Protein AF-0000000082443562 (afdb_homodimer)

pLDDT: mean 85.23, std 17.75, range [32.75, 98.5]

Organism: Cannabis sativa (NCBI:txid3483)

Solvent-accessible surface area (backbone atoms only — not comparable to full-atom values): 11034 Å² total; per-residue (Å²): 138,83,80,80,70,82,82,75,66,72,67,65,56,53,58,55,50,51,50,47,50,50,51,50,51,50,52,50,51,50,52,50,52,52,49,52,53,50,52,52,50,51,52,51,49,54,38,51,51,33,49,50,56,37,22,70,68,38,89,85,27,68,90,54,49,72,53,59,41,35,51,51,50,47,50,51,52,52,50,53,50,50,50,44,50,52,52,53,51,52,51,53,55,52,52,70,72,98,137,82,81,76,71,80,79,83,70,71,71,68,57,54,57,56,49,51,51,47,50,50,50,49,49,53,51,50,51,51,51,52,52,51,50,52,51,51,53,54,50,50,51,50,51,54,38,49,51,35,50,49,56,39,22,72,67,38,87,86,26,68,90,54,50,71,54,57,41,35,52,51,50,46,50,52,50,51,51,52,51,50,51,44,52,53,53,53,53,54,50,53,55,52,53,70,73,98

Secondary structure (DSSP, 8-state):
--------TTHHHHHHHHHHHHHHHHHHHHHHHHHHHHHHHHHHHHHHHHHHHHHHHSTT-TT--HHHHHHHHHHHHHHHHHHHHHHHHHHHHHHHH-/---------SHHHHHHHHHHHHHHHHHHHHHHHHHHHHHHHHHHHHHHHHHHHHHHHSTT-TT--HHHHHHHHHHHHHHHHHHHHHHHHHHHHHHHH-

Sequence (196 aa):
MGFFGPFINVTYCSKNDEISKNCGLITLKRSERKRIKRRRRRRRMRLSEKFDRLQKLIPGGQGLESDQLMIQTTHYIMQLRSQLCVLESLLKLHDDTQMGFFGPFINVTYCSKNDEISKNCGLITLKRSERKRIKRRRRRRRMRLSEKFDRLQKLIPGGQGLESDQLMIQTTHYIMQLRSQLCVLESLLKLHDDTQ

Radius of gyration: 36.09 Å; Cα contacts (8 Å, |Δi|>4): 80; chains: 2; bounding box: 44×128×95 Å

InterPro domains:
  IPR011598 Myc-type, basic helix-loop-helix (bHLH) domain [PS50888] (31-80)
  IPR036638 Helix-loop-helix DNA-binding domain superfamily [G3DSA:4.10.280.10] (27-97)
  IPR036638 Helix-loop-helix DNA-binding domain superfamily [SSF47459] (30-91)
  IPR044660 Transcription factor IBH1-like [PTHR33124] (30-92)

Structure (mmCIF, N/CA/C/O backbone):
data_AF-0000000082443562-model_v1
#
loop_
_entity.id
_entity.type
_entity.pdbx_description
1 polymer 'BHLH domain-containing protein'
#
loop_
_atom_site.group_PDB
_atom_site.id
_atom_site.type_symbol
_atom_site.label_atom_id
_atom_site.label_alt_id
_atom_site.label_comp_id
_atom_site.label_asym_id
_atom_site.label_entity_id
_atom_site.label_seq_id
_atom_site.pdbx_PDB_ins_code
_atom_site.Cartn_x
_atom_site.Cartn_y
_atom_site.Cartn_z
_atom_site.occupancy
_atom_site.B_iso_or_equiv
_atom_site.auth_seq_id
_atom_site.auth_comp_id
_atom_site.auth_asym_id
_atom_site.auth_atom_id
_atom_site.pdbx_PDB_model_num
ATOM 1 N N . MET A 1 1 ? -24.062 47.188 71.438 1 32.75 1 MET A N 1
ATOM 2 C CA . MET A 1 1 ? -23.25 47.688 70.312 1 32.75 1 MET A CA 1
ATOM 3 C C . MET A 1 1 ? -22.656 46.5 69.562 1 32.75 1 MET A C 1
ATOM 5 O O . MET A 1 1 ? -21.844 45.75 70.062 1 32.75 1 MET A O 1
ATOM 9 N N . GLY A 1 2 ? -23.547 45.812 68.75 1 39.41 2 GLY A N 1
ATOM 10 C CA . GLY A 1 2 ? -23.391 44.625 67.938 1 39.41 2 GLY A CA 1
ATOM 11 C C . GLY A 1 2 ? -22.438 44.781 66.75 1 39.41 2 GLY A C 1
ATOM 12 O O . GLY A 1 2 ? -22.547 45.75 66 1 39.41 2 GLY A O 1
ATOM 13 N N . PHE A 1 3 ? -21.109 44.438 66.938 1 45.12 3 PHE A N 1
ATOM 14 C CA . PHE A 1 3 ? -20 44.469 66 1 45.12 3 PHE A CA 1
ATOM 15 C C . PHE A 1 3 ? -20.312 43.656 64.75 1 45.12 3 PHE A C 1
ATOM 17 O O . PHE A 1 3 ? -20.406 42.438 64.812 1 45.12 3 PHE A O 1
ATOM 24 N N . PHE A 1 4 ? -21.188 44.188 63.812 1 49.09 4 PHE A N 1
ATOM 25 C CA . PHE A 1 4 ? -21.359 43.656 62.469 1 49.09 4 PHE A CA 1
ATOM 26 C C . PHE A 1 4 ? -20.047 43.688 61.688 1 49.09 4 PHE A C 1
ATOM 28 O O . PHE A 1 4 ? -19.547 44.75 61.375 1 49.09 4 PHE A O 1
ATOM 35 N N . GLY A 1 5 ? -19.094 42.781 62.031 1 43.94 5 GLY A N 1
ATOM 36 C CA . GLY A 1 5 ? -17.906 42.594 61.219 1 43.94 5 GLY A CA 1
ATOM 37 C C . GLY A 1 5 ? -18.234 42.312 59.75 1 43.94 5 GLY A C 1
ATOM 38 O O . GLY A 1 5 ? -19.281 41.781 59.438 1 43.94 5 GLY A O 1
ATOM 39 N N . PRO A 1 6 ? -17.75 43.219 58.781 1 48.5 6 PRO A N 1
ATOM 40 C CA . PRO A 1 6 ? -17.953 43.125 57.344 1 48.5 6 PRO A CA 1
ATOM 41 C C . PRO A 1 6 ? -17.484 41.812 56.75 1 48.5 6 PRO A C 1
ATOM 43 O O . PRO A 1 6 ? -16.453 41.281 57.188 1 48.5 6 PRO A O 1
ATOM 46 N N . PHE A 1 7 ? -18.406 40.906 56.375 1 46.34 7 PHE A N 1
ATOM 47 C CA . PHE A 1 7 ? -18.203 39.688 55.594 1 46.34 7 PHE A CA 1
ATOM 48 C C . PHE A 1 7 ? -17.484 39.969 54.281 1 46.34 7 PHE A C 1
ATOM 50 O O . PHE A 1 7 ? -18.094 40.438 53.344 1 46.34 7 PHE A O 1
ATOM 57 N N . ILE A 1 8 ? -16.234 40.469 54.281 1 49.66 8 ILE A N 1
ATOM 58 C CA . ILE A 1 8 ? -15.5 40.688 53.031 1 49.66 8 ILE A CA 1
ATOM 59 C C . ILE A 1 8 ? -15.227 39.312 52.375 1 49.66 8 ILE A C 1
ATOM 61 O O . ILE A 1 8 ? -14.438 39.25 51.438 1 49.66 8 ILE A O 1
ATOM 65 N N . ASN A 1 9 ? -15.75 38.219 52.812 1 41.41 9 ASN A N 1
ATOM 66 C CA . ASN A 1 9 ? -15.109 36.938 52.438 1 41.41 9 ASN A CA 1
ATOM 67 C C . ASN A 1 9 ? -15.164 36.719 50.938 1 41.41 9 ASN A C 1
ATOM 69 O O . ASN A 1 9 ? -14.367 35.938 50.375 1 41.41 9 ASN A O 1
ATOM 73 N N . VAL A 1 10 ? -16.281 36.812 50.281 1 51.5 10 VAL A N 1
ATOM 74 C CA . VAL A 1 10 ? -16.688 35.75 49.375 1 51.5 10 VAL A CA 1
ATOM 75 C C . VAL A 1 10 ? -16.016 35.938 48 1 51.5 10 VAL A C 1
ATOM 77 O O . VAL A 1 10 ? -16.156 35.094 47.125 1 51.5 10 VAL A O 1
ATOM 80 N N . THR A 1 11 ? -15.43 37.094 47.719 1 52.84 11 THR A N 1
ATOM 81 C CA . THR A 1 11 ? -15.18 37.281 46.312 1 52.84 11 THR A CA 1
ATOM 82 C C . THR A 1 11 ? -13.891 36.594 45.875 1 52.84 11 THR A C 1
ATOM 84 O O . THR A 1 11 ? -13.609 36.469 44.688 1 52.84 11 THR A O 1
ATOM 87 N N . TYR A 1 12 ? -13.023 36.312 46.812 1 51.97 12 TYR A N 1
ATOM 88 C CA . TYR A 1 12 ? -11.734 35.75 46.406 1 51.97 12 TYR A CA 1
ATOM 89 C C . TYR A 1 12 ? -11.883 34.344 45.906 1 51.97 12 TYR A C 1
ATOM 91 O O . TYR A 1 12 ? -11.023 33.812 45.188 1 51.97 12 TYR A O 1
ATOM 99 N N . CYS A 1 13 ? -12.852 33.75 46.406 1 53.94 13 CYS A N 1
ATOM 100 C CA . CYS A 1 13 ? -12.945 32.312 46.156 1 53.94 13 CYS A CA 1
ATOM 101 C C . CYS A 1 13 ? -13.414 32.062 44.719 1 53.94 13 CYS A C 1
ATOM 103 O O . CYS A 1 13 ? -13.055 31.047 44.125 1 53.94 13 CYS A O 1
ATOM 105 N N . SER A 1 14 ? -14.039 33.094 44.156 1 60.28 14 SER A N 1
ATOM 106 C CA . SER A 1 14 ? -14.648 32.812 42.844 1 60.28 14 SER A CA 1
ATOM 107 C C . SER A 1 14 ? -13.602 32.812 41.75 1 60.28 14 SER A C 1
ATOM 109 O O . SER A 1 14 ? -13.633 31.969 40.844 1 60.28 14 SER A O 1
ATOM 111 N N . LYS A 1 15 ? -12.625 33.656 41.906 1 64.12 15 LYS A N 1
ATOM 112 C CA . LYS A 1 15 ? -11.617 33.781 40.844 1 64.12 15 LYS A CA 1
ATOM 113 C C . LYS A 1 15 ? -10.695 32.562 40.844 1 64.12 15 LYS A C 1
ATOM 115 O O . LYS A 1 15 ? -10.312 32.062 39.781 1 64.12 15 LYS A O 1
ATOM 120 N N . ASN A 1 16 ? -10.367 32 42.094 1 68.81 16 ASN A N 1
ATOM 121 C CA . ASN A 1 16 ? -9.508 30.828 42.188 1 68.81 16 ASN A CA 1
ATOM 122 C C . ASN A 1 16 ? -10.18 29.578 41.625 1 68.81 16 ASN A C 1
ATOM 124 O O . ASN A 1 16 ? -9.523 28.734 41 1 68.81 16 ASN A O 1
ATOM 128 N N . ASP A 1 17 ? -11.547 29.609 41.75 1 71.44 17 ASP A N 1
ATOM 129 C CA . ASP A 1 17 ? -12.305 28.469 41.25 1 71.44 17 ASP A CA 1
ATOM 130 C C . ASP A 1 17 ? -12.352 28.484 39.719 1 71.44 17 ASP A C 1
ATOM 132 O O . ASP A 1 17 ? -12.266 27.438 39.062 1 71.44 17 ASP A O 1
ATOM 136 N N . GLU A 1 18 ? -12.469 29.781 39.188 1 76.38 18 GLU A N 1
ATOM 137 C CA . GLU A 1 18 ? -12.484 29.906 37.719 1 76.38 18 GLU A CA 1
ATOM 138 C C . GLU A 1 18 ? -11.133 29.547 37.125 1 76.38 18 GLU A C 1
ATOM 140 O O . GLU A 1 18 ? -11.062 28.891 36.062 1 76.38 18 GLU A O 1
ATOM 145 N N . ILE A 1 19 ? -10.109 29.984 37.812 1 75.31 19 ILE A N 1
ATOM 146 C CA . ILE A 1 19 ? -8.758 29.672 37.375 1 75.31 19 ILE A CA 1
ATOM 147 C C . ILE A 1 19 ? -8.531 28.156 37.438 1 75.31 19 ILE A C 1
ATOM 149 O O . ILE A 1 19 ? -7.93 27.562 36.562 1 75.31 19 ILE A O 1
ATOM 153 N N . SER A 1 20 ? -9.055 27.656 38.562 1 75.25 20 SER A N 1
ATOM 154 C CA . SER A 1 20 ? -8.914 26.203 38.75 1 75.25 20 SER A CA 1
ATOM 155 C C . SER A 1 20 ? -9.688 25.438 37.688 1 75.25 20 SER A C 1
ATOM 157 O O . SER A 1 20 ? -9.188 24.438 37.156 1 75.25 20 SER A O 1
ATOM 159 N N . LYS A 1 21 ? -10.906 25.891 37.344 1 77.62 21 LYS A N 1
ATOM 160 C CA . LYS A 1 21 ? -11.719 25.25 36.312 1 77.62 21 LYS A CA 1
ATOM 161 C C 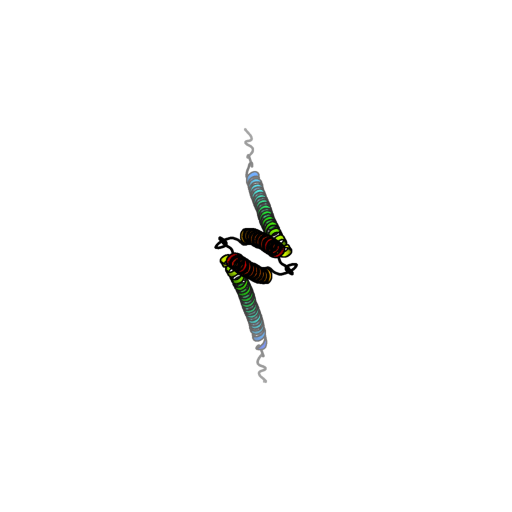. LYS A 1 21 ? -11.047 25.359 34.938 1 77.62 21 LYS A C 1
ATOM 163 O O . LYS A 1 21 ? -11.039 24.391 34.188 1 77.62 21 LYS A O 1
ATOM 168 N N . ASN A 1 22 ? -10.445 26.469 34.625 1 81.44 22 ASN A N 1
ATOM 169 C CA .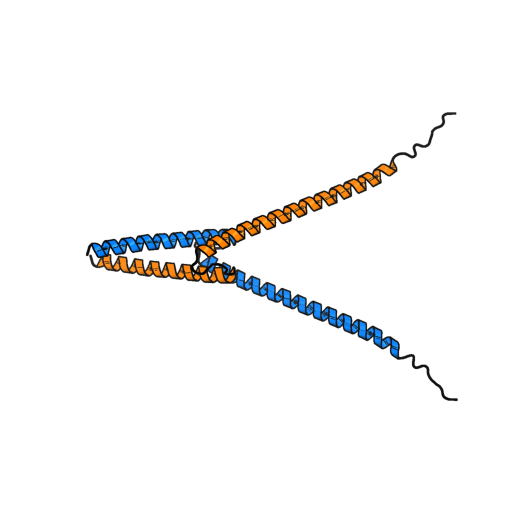 ASN A 1 22 ? -9.75 26.672 33.375 1 81.44 22 ASN A CA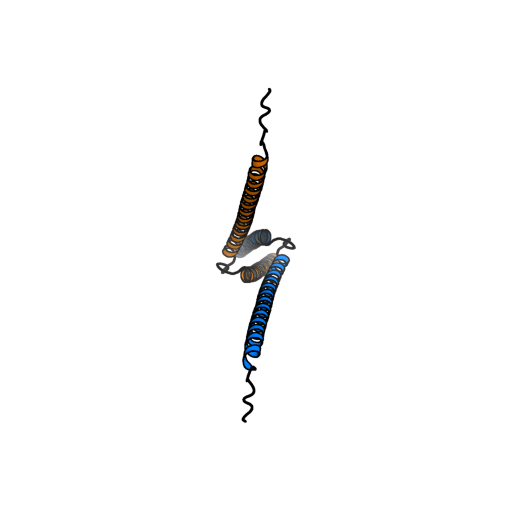 1
ATOM 170 C C . ASN A 1 22 ? -8.492 25.812 33.281 1 81.44 22 ASN A C 1
ATOM 172 O O . ASN A 1 22 ? -8.195 25.266 32.219 1 81.44 22 ASN A O 1
ATOM 176 N N . CYS A 1 23 ? -7.832 25.75 34.469 1 81.75 23 CYS A N 1
ATOM 177 C CA . CYS A 1 23 ? -6.652 24.891 34.531 1 81.75 23 CYS A CA 1
ATOM 178 C C . CYS A 1 23 ? -7.02 23.438 34.281 1 81.75 23 CYS A C 1
ATOM 180 O O . CYS A 1 23 ? -6.301 22.719 33.594 1 81.75 23 CYS A O 1
ATOM 182 N N . GLY A 1 24 ? -8.102 23.078 34.938 1 80.31 24 GLY A N 1
ATOM 183 C CA . GLY A 1 24 ? -8.609 21.734 34.75 1 80.31 24 GLY A CA 1
ATOM 184 C C . GLY A 1 24 ? -8.969 21.438 33.312 1 80.31 24 GLY A C 1
ATOM 185 O O . GLY A 1 24 ? -8.664 20.359 32.781 1 80.31 24 GLY A O 1
ATOM 186 N N . LEU A 1 25 ? -9.617 22.453 32.594 1 87.06 25 LEU A N 1
ATOM 187 C CA . LEU A 1 25 ? -10.031 22.297 31.188 1 87.06 25 LEU A CA 1
ATOM 188 C C . LEU A 1 25 ? -8.82 22.172 30.266 1 87.06 25 LEU A C 1
ATOM 190 O O . LEU A 1 25 ? -8.828 21.391 29.328 1 87.06 25 LEU A O 1
ATOM 194 N N . ILE A 1 26 ? -7.797 22.984 30.578 1 85.88 26 ILE A N 1
ATOM 195 C CA . ILE A 1 26 ? -6.582 22.984 29.766 1 85.88 26 ILE A CA 1
ATOM 196 C C . ILE A 1 26 ? -5.883 21.641 29.891 1 85.88 26 ILE A C 1
ATOM 198 O O . ILE A 1 26 ? -5.434 21.062 28.891 1 85.88 26 ILE A O 1
ATOM 202 N N . THR A 1 27 ? -5.879 21.109 31.156 1 86.38 27 THR A N 1
ATOM 203 C CA . THR A 1 27 ? -5.246 19.812 31.406 1 86.38 27 THR A CA 1
ATOM 204 C C . THR A 1 27 ? -5.98 18.688 30.672 1 86.38 27 THR A C 1
ATOM 206 O O . THR A 1 27 ? -5.355 17.781 30.141 1 86.38 27 THR A O 1
ATOM 209 N N . LEU A 1 28 ? -7.332 18.781 30.688 1 88.81 28 LEU A N 1
ATOM 210 C CA . LEU A 1 28 ? -8.148 17.781 30 1 88.81 28 LEU A CA 1
ATOM 211 C C . LEU A 1 28 ? -7.914 17.828 28.5 1 88.81 28 LEU A C 1
ATOM 213 O O . LEU A 1 28 ? -7.801 16.781 27.859 1 88.81 28 LEU A O 1
ATOM 217 N N . LYS A 1 29 ? -7.863 19 28.016 1 88.12 29 LYS A N 1
ATOM 218 C CA . LYS A 1 29 ? -7.625 19.188 26.578 1 88.12 29 LYS A CA 1
ATOM 219 C C . LYS A 1 29 ? -6.246 18.656 26.188 1 88.12 29 LYS A C 1
ATOM 221 O O . LYS A 1 29 ? -6.09 18.031 25.141 1 88.12 29 LYS A O 1
ATOM 226 N N . ARG A 1 30 ? -5.305 18.922 27.094 1 89.69 30 ARG A N 1
ATOM 227 C CA . ARG A 1 30 ? -3.951 18.438 26.844 1 89.69 30 ARG A CA 1
ATOM 228 C C . ARG A 1 30 ? -3.896 16.906 26.875 1 89.69 30 ARG A C 1
ATOM 230 O O . ARG A 1 30 ? -3.209 16.297 26.062 1 89.69 30 ARG A O 1
ATOM 237 N N . SER A 1 31 ? -4.594 16.28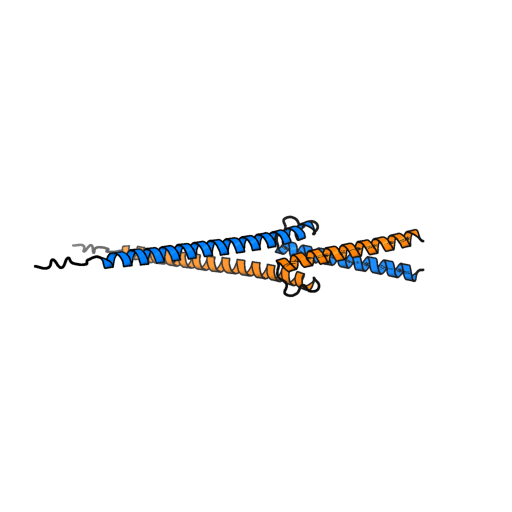1 27.812 1 90.38 31 SER A N 1
ATOM 238 C CA . SER A 1 31 ? -4.656 14.836 27.938 1 90.38 31 SER A CA 1
ATOM 239 C C . SER A 1 31 ? -5.312 14.203 26.719 1 90.38 31 SER A C 1
ATOM 241 O O . SER A 1 31 ? -4.848 13.18 26.219 1 90.38 31 SER A O 1
ATOM 243 N N . GLU A 1 32 ? -6.383 14.82 26.219 1 94.56 32 GLU A N 1
ATOM 244 C CA . GLU A 1 32 ? -7.078 14.344 25.031 1 94.56 32 GLU A CA 1
ATOM 245 C C . GLU A 1 32 ? -6.18 14.414 23.797 1 94.56 32 GLU A C 1
ATOM 247 O O . GLU A 1 32 ? -6.16 13.492 22.969 1 94.56 32 GLU A O 1
ATOM 252 N N . ARG A 1 33 ? -5.441 15.492 23.672 1 94.94 33 ARG A N 1
ATOM 253 C CA . ARG A 1 33 ? -4.516 15.656 22.562 1 94.94 33 ARG A CA 1
ATOM 254 C C . ARG A 1 33 ? -3.455 14.562 22.562 1 94.94 33 ARG A C 1
ATOM 256 O O . ARG A 1 33 ? -3.096 14.039 21.5 1 94.94 33 ARG A O 1
ATOM 263 N N . LYS A 1 34 ? -2.996 14.312 23.781 1 95.56 34 LYS A N 1
ATOM 264 C CA . LYS A 1 34 ? -1.999 13.25 23.906 1 95.56 34 LYS A CA 1
ATOM 265 C C . LYS A 1 34 ? -2.574 11.906 23.484 1 95.56 34 LYS A C 1
ATOM 267 O O . LYS A 1 34 ? -1.895 11.109 22.828 1 95.56 34 LYS A O 1
ATOM 272 N N . ARG A 1 35 ? -3.764 11.641 23.766 1 97.12 35 ARG A N 1
ATOM 273 C CA . ARG A 1 35 ? -4.445 10.398 23.422 1 97.12 35 ARG A CA 1
ATOM 274 C C . ARG A 1 35 ? -4.625 10.273 21.922 1 97.12 35 ARG A C 1
ATOM 276 O O . ARG A 1 35 ? -4.371 9.211 21.344 1 97.12 35 ARG A O 1
ATOM 283 N N . ILE A 1 36 ? -5.02 11.305 21.281 1 98 36 ILE A N 1
ATOM 284 C CA . ILE A 1 36 ? -5.219 11.32 19.828 1 98 36 ILE A CA 1
ATOM 285 C C . ILE A 1 36 ? -3.893 11.047 19.125 1 98 36 ILE A C 1
ATOM 287 O O . ILE A 1 36 ? -3.828 10.242 18.203 1 98 36 ILE A O 1
ATOM 291 N N . LYS A 1 37 ? -2.84 11.656 19.609 1 97.69 37 LYS A N 1
ATOM 292 C CA . LYS A 1 37 ? -1.516 11.461 19.016 1 97.69 37 LYS A CA 1
ATOM 293 C C . LYS A 1 37 ? -1.077 10 19.125 1 97.69 37 LYS A C 1
ATOM 295 O O . LYS A 1 37 ? -0.529 9.445 18.172 1 97.69 37 LYS A O 1
ATOM 300 N N . ARG A 1 38 ? -1.343 9.445 20.234 1 98.06 38 ARG A N 1
ATOM 301 C CA . ARG A 1 38 ? -0.972 8.055 20.453 1 98.06 38 ARG A CA 1
ATOM 302 C C . ARG A 1 38 ? -1.747 7.121 19.531 1 98.06 38 ARG A C 1
ATOM 304 O O . ARG A 1 38 ? -1.185 6.172 18.984 1 98.06 38 ARG A O 1
ATOM 311 N N . ARG A 1 39 ? -3.006 7.379 19.344 1 97.44 39 ARG A N 1
ATOM 312 C CA . ARG A 1 39 ? -3.84 6.566 18.453 1 97.44 39 ARG A CA 1
ATOM 313 C C . ARG A 1 39 ? -3.359 6.656 17.016 1 97.44 39 ARG A C 1
ATOM 315 O O . ARG A 1 39 ? -3.297 5.645 16.312 1 97.44 39 ARG A O 1
ATOM 322 N N . ARG A 1 40 ? -3.01 7.797 16.609 1 97.06 40 ARG A N 1
ATOM 323 C CA . ARG A 1 40 ? -2.508 8 15.258 1 97.06 40 ARG A CA 1
ATOM 324 C C . ARG A 1 40 ? -1.182 7.281 15.047 1 97.06 40 ARG A C 1
ATOM 326 O O . ARG A 1 40 ? -0.949 6.695 13.992 1 97.06 40 ARG A O 1
ATOM 333 N N . ARG A 1 41 ? -0.372 7.324 16.094 1 97.56 41 ARG A N 1
ATOM 334 C CA . ARG A 1 41 ? 0.915 6.637 16.031 1 97.56 41 ARG A CA 1
ATOM 335 C C . ARG A 1 41 ? 0.726 5.129 15.93 1 97.56 41 ARG A C 1
ATOM 337 O O . ARG A 1 41 ? 1.413 4.465 15.148 1 97.56 41 ARG A O 1
ATOM 344 N N . ARG A 1 42 ? -0.148 4.656 16.672 1 97.19 42 ARG A N 1
ATOM 345 C CA . ARG A 1 42 ? -0.426 3.223 16.641 1 97.19 42 ARG A CA 1
ATOM 346 C C . ARG A 1 42 ? -0.946 2.789 15.273 1 97.19 42 ARG A C 1
ATOM 348 O O . ARG A 1 42 ? -0.558 1.736 14.766 1 97.19 42 ARG A O 1
ATOM 355 N N . ARG A 1 43 ? -1.82 3.539 14.75 1 96.12 43 ARG A N 1
ATOM 356 C CA . ARG A 1 43 ? -2.348 3.24 13.422 1 96.12 43 ARG A CA 1
ATOM 357 C C . ARG A 1 43 ? -1.233 3.23 12.383 1 96.12 43 ARG A C 1
ATOM 359 O O . ARG A 1 43 ? -1.18 2.34 11.531 1 96.12 43 ARG A O 1
ATOM 366 N N . ARG A 1 44 ? -0.389 4.145 12.422 1 96.44 44 ARG A N 1
ATOM 367 C CA . ARG A 1 44 ? 0.728 4.234 11.484 1 96.44 44 ARG A CA 1
ATOM 368 C C . ARG A 1 44 ? 1.666 3.043 11.633 1 96.44 44 ARG A C 1
ATOM 370 O O . ARG A 1 44 ? 2.154 2.504 10.641 1 96.44 44 ARG A O 1
ATOM 377 N N . MET A 1 45 ? 1.857 2.67 12.867 1 96.06 45 MET A N 1
ATOM 378 C CA . MET A 1 45 ? 2.727 1.526 13.133 1 96.06 45 MET A CA 1
ATOM 379 C C . MET A 1 45 ? 2.131 0.246 12.555 1 96.06 45 MET A C 1
ATOM 381 O O . MET A 1 45 ? 2.848 -0.567 11.969 1 96.06 45 MET A O 1
ATOM 385 N N . ARG A 1 46 ? 0.894 0.068 12.75 1 95.44 46 ARG A N 1
ATOM 386 C CA . ARG A 1 46 ? 0.213 -1.107 12.219 1 95.44 46 ARG A CA 1
ATOM 387 C C . ARG A 1 46 ? 0.254 -1.121 10.695 1 95.44 46 ARG A C 1
ATOM 389 O O . ARG A 1 46 ? 0.465 -2.172 10.086 1 95.44 46 ARG A O 1
ATOM 396 N N . LEU A 1 47 ? 0.013 -0.042 10.141 1 96.12 47 LEU A N 1
ATOM 397 C CA . LEU A 1 47 ? 0.059 0.071 8.688 1 96.12 47 LEU A CA 1
ATOM 398 C C . LEU A 1 47 ? 1.46 -0.227 8.164 1 96.12 47 LEU A C 1
ATOM 400 O O . LEU A 1 47 ? 1.617 -0.938 7.164 1 96.12 47 LEU A O 1
ATOM 404 N N . SER A 1 48 ? 2.393 0.345 8.82 1 96.56 48 SER A N 1
ATOM 405 C CA . SER A 1 48 ? 3.785 0.124 8.445 1 96.56 48 SER A CA 1
ATOM 406 C C . SER A 1 48 ? 4.148 -1.356 8.508 1 96.56 48 SER A C 1
ATOM 408 O O . SER A 1 48 ? 4.891 -1.855 7.664 1 96.56 48 SER A O 1
ATOM 410 N N . GLU A 1 49 ? 3.695 -1.984 9.555 1 96.62 49 GLU A N 1
ATOM 411 C CA . GLU A 1 49 ? 3.934 -3.416 9.703 1 96.62 49 GLU A CA 1
ATOM 412 C C . GLU A 1 49 ? 3.369 -4.195 8.516 1 96.62 49 GLU A C 1
ATOM 414 O O . GLU A 1 49 ? 3.986 -5.148 8.039 1 96.62 49 GLU A O 1
ATOM 419 N N . LYS A 1 50 ? 2.213 -3.84 8.055 1 97 50 LYS A N 1
ATOM 420 C CA . LYS A 1 50 ? 1.564 -4.516 6.938 1 97 50 LYS A CA 1
ATOM 421 C C . LYS A 1 50 ? 2.33 -4.281 5.637 1 97 50 LYS A C 1
ATOM 423 O O . LYS A 1 50 ? 2.43 -5.18 4.801 1 97 50 LYS A O 1
ATOM 428 N N . PHE A 1 51 ? 2.846 -3.164 5.461 1 97.31 51 PHE A N 1
ATOM 429 C CA . PHE A 1 51 ? 3.697 -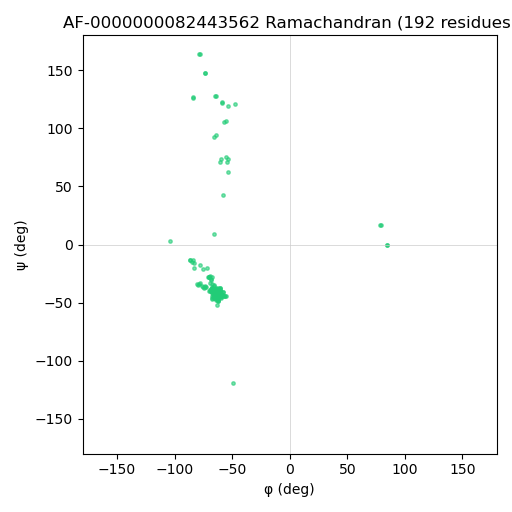2.875 4.312 1 97.31 51 PHE A CA 1
ATOM 430 C C . PHE A 1 51 ? 4.98 -3.693 4.371 1 97.31 51 PHE A C 1
ATOM 432 O O . PHE A 1 51 ? 5.434 -4.223 3.354 1 97.31 51 PHE A O 1
ATOM 439 N N . ASP A 1 52 ? 5.504 -3.797 5.539 1 97.56 52 ASP A N 1
ATOM 440 C CA . ASP A 1 52 ? 6.727 -4.574 5.719 1 97.56 52 ASP A CA 1
ATOM 441 C C . ASP A 1 52 ? 6.504 -6.039 5.352 1 97.56 52 ASP A C 1
ATOM 443 O O . ASP A 1 52 ? 7.379 -6.672 4.754 1 97.56 52 ASP A O 1
ATOM 447 N N . ARG A 1 53 ? 5.406 -6.621 5.734 1 96.75 53 ARG A N 1
ATOM 448 C CA . ARG A 1 53 ? 5.074 -8 5.391 1 96.75 53 ARG A CA 1
ATOM 449 C C . ARG A 1 53 ? 4.992 -8.188 3.879 1 96.75 53 ARG A C 1
ATOM 451 O O . ARG A 1 53 ? 5.492 -9.172 3.34 1 96.75 53 ARG A O 1
ATOM 458 N N . LEU A 1 54 ? 4.379 -7.156 3.291 1 97.75 54 LEU A N 1
ATOM 459 C CA . LEU A 1 54 ? 4.254 -7.227 1.839 1 97.75 54 LEU A CA 1
ATOM 460 C C . LEU A 1 54 ? 5.613 -7.062 1.169 1 97.75 54 LEU A C 1
ATOM 462 O O . LEU A 1 54 ? 5.926 -7.766 0.204 1 97.75 54 LEU A O 1
ATOM 466 N N . GLN A 1 55 ? 6.371 -6.18 1.7 1 97.94 55 GLN A N 1
ATOM 467 C CA . GLN A 1 55 ? 7.703 -5.949 1.146 1 97.94 55 GLN A CA 1
ATOM 468 C C . GLN A 1 55 ? 8.555 -7.211 1.226 1 97.94 55 GLN A C 1
ATOM 470 O O . GLN A 1 55 ? 9.32 -7.504 0.307 1 97.94 55 GLN A O 1
ATOM 475 N N . LYS A 1 56 ? 8.453 -7.93 2.246 1 96.94 56 LYS A N 1
ATOM 476 C CA . LYS A 1 56 ? 9.227 -9.148 2.441 1 96.94 56 LYS A CA 1
ATOM 477 C C . LYS A 1 56 ? 8.773 -10.25 1.487 1 96.94 56 LYS A C 1
ATOM 479 O O . LYS A 1 56 ? 9.562 -11.125 1.117 1 96.94 56 LYS A O 1
ATOM 484 N N . LEU A 1 57 ? 7.578 -10.148 1.147 1 96.62 57 LEU A N 1
ATOM 485 C CA . LEU A 1 57 ? 7.008 -11.18 0.289 1 96.62 57 LEU A CA 1
ATOM 486 C C . LEU A 1 57 ? 7.391 -10.953 -1.168 1 96.62 57 LEU A C 1
ATOM 488 O O . LEU A 1 57 ? 7.523 -11.906 -1.938 1 96.62 57 LEU A O 1
ATOM 492 N N . ILE A 1 58 ? 7.5 -9.742 -1.571 1 97.31 58 ILE A N 1
ATOM 493 C CA . ILE A 1 58 ? 7.781 -9.375 -2.955 1 97.31 58 ILE A CA 1
ATOM 494 C C . ILE A 1 58 ? 9.289 -9.422 -3.207 1 97.31 58 ILE A C 1
ATOM 496 O O . ILE A 1 58 ? 10.062 -8.75 -2.518 1 97.31 58 ILE A O 1
ATOM 500 N N . PRO A 1 59 ? 9.656 -10.156 -4.234 1 94.94 59 PRO A N 1
ATOM 501 C CA . PRO A 1 59 ? 11.086 -10.148 -4.562 1 94.94 59 PRO A CA 1
ATOM 502 C C . PRO A 1 59 ? 11.609 -8.75 -4.883 1 94.94 59 PRO A C 1
ATOM 504 O O . PRO A 1 59 ? 11.109 -8.094 -5.801 1 94.94 59 PRO A O 1
ATOM 507 N N . GLY A 1 60 ? 12.562 -8.289 -4.18 1 94.75 60 GLY A N 1
ATOM 508 C CA . GLY A 1 60 ? 13.133 -6.969 -4.391 1 94.75 60 GLY A CA 1
ATOM 509 C C . GLY A 1 60 ? 12.289 -5.855 -3.797 1 94.75 60 GLY A C 1
ATOM 510 O O . GLY A 1 60 ? 12.438 -4.691 -4.172 1 94.75 60 GLY A O 1
ATOM 511 N N . GLY A 1 61 ? 11.414 -6.215 -2.936 1 96.44 61 GLY A N 1
ATOM 512 C CA . GLY A 1 61 ? 10.461 -5.238 -2.426 1 96.44 61 GLY A CA 1
ATOM 513 C C . GLY A 1 61 ? 10.984 -4.457 -1.236 1 96.44 61 GLY A C 1
ATOM 514 O O . GLY A 1 61 ? 10.453 -3.398 -0.898 1 96.44 61 GLY A O 1
ATOM 515 N N . GLN A 1 62 ? 12.055 -4.91 -0.666 1 95.94 62 GLN A N 1
ATOM 516 C CA . GLN A 1 62 ? 12.562 -4.309 0.562 1 95.94 62 GLN A CA 1
ATOM 517 C C . GLN A 1 62 ? 13.008 -2.867 0.326 1 95.94 62 GLN A C 1
ATOM 519 O O . GLN A 1 62 ? 13.727 -2.584 -0.633 1 95.94 62 GLN A O 1
ATOM 524 N N . GLY A 1 63 ? 12.484 -2.002 1.167 1 94.12 63 GLY A N 1
ATOM 525 C CA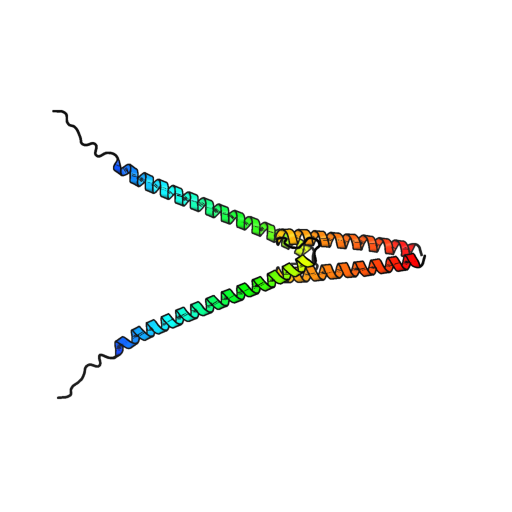 . GLY A 1 63 ? 12.914 -0.612 1.143 1 94.12 63 GLY A CA 1
ATOM 526 C C . GLY A 1 63 ? 12.18 0.218 0.104 1 94.12 63 GLY A C 1
ATOM 527 O O . GLY A 1 63 ? 12.398 1.428 0.003 1 94.12 63 GLY A O 1
ATOM 528 N N . LEU A 1 64 ? 11.297 -0.365 -0.636 1 94.56 64 LEU A N 1
ATOM 529 C CA . LEU A 1 64 ? 10.539 0.358 -1.653 1 94.56 64 LEU A CA 1
ATOM 530 C C . LEU A 1 64 ? 9.484 1.245 -1.012 1 94.56 64 LEU A C 1
ATOM 532 O O . LEU A 1 64 ? 8.867 0.863 -0.014 1 94.56 64 LEU A O 1
ATOM 536 N N . GLU A 1 65 ? 9.258 2.33 -1.689 1 94 65 GLU A N 1
ATOM 537 C CA . GLU A 1 65 ? 8.156 3.195 -1.263 1 94 65 GLU A CA 1
ATOM 538 C C . GLU A 1 65 ? 6.812 2.646 -1.721 1 94 65 GLU A C 1
ATOM 540 O O . GLU A 1 65 ? 6.75 1.796 -2.611 1 94 65 GLU A O 1
ATOM 545 N N . SER A 1 66 ? 5.816 3.211 -1.076 1 94.62 66 SER A N 1
ATOM 546 C CA . SER A 1 66 ? 4.48 2.658 -1.266 1 94.62 66 SER A CA 1
ATOM 547 C C . SER A 1 66 ? 4.094 2.641 -2.74 1 94.62 66 SER A C 1
ATOM 549 O O . SER A 1 66 ? 3.496 1.675 -3.221 1 94.62 66 SER A O 1
ATOM 551 N N . ASP A 1 67 ? 4.355 3.713 -3.459 1 94.31 67 ASP A N 1
ATOM 552 C CA . ASP A 1 67 ? 3.982 3.793 -4.867 1 94.31 67 ASP A CA 1
ATOM 553 C C . ASP A 1 67 ? 4.707 2.729 -5.688 1 94.31 67 ASP A C 1
ATOM 555 O O . ASP A 1 67 ? 4.086 2.014 -6.477 1 94.31 67 ASP A O 1
ATOM 559 N N . GLN A 1 68 ? 5.945 2.584 -5.543 1 96.69 68 GLN A N 1
ATOM 560 C CA . GLN A 1 68 ? 6.738 1.571 -6.234 1 96.69 68 GLN A CA 1
ATOM 561 C C . GLN A 1 68 ? 6.34 0.165 -5.793 1 96.69 68 GLN A C 1
ATOM 563 O O . GLN A 1 68 ? 6.293 -0.757 -6.609 1 96.69 68 GLN A O 1
ATOM 568 N N . LEU A 1 69 ? 6.055 0.026 -4.465 1 97.69 69 LEU A N 1
ATOM 569 C CA . LEU A 1 69 ? 5.652 -1.274 -3.941 1 97.69 69 LEU A CA 1
ATOM 570 C C . LEU A 1 69 ? 4.359 -1.751 -4.598 1 97.69 69 LEU A C 1
ATOM 572 O O . LEU A 1 69 ? 4.246 -2.92 -4.973 1 97.69 69 LEU A O 1
ATOM 576 N N . MET A 1 70 ? 3.449 -0.917 -4.832 1 97.5 70 MET A N 1
ATOM 577 C CA . MET A 1 70 ? 2.18 -1.28 -5.457 1 97.5 70 MET A CA 1
ATOM 578 C C . MET A 1 70 ? 2.393 -1.735 -6.898 1 97.5 70 MET A C 1
ATOM 580 O O . MET A 1 70 ? 1.809 -2.73 -7.332 1 97.5 70 MET A O 1
ATOM 584 N N . ILE A 1 71 ? 3.217 -0.985 -7.559 1 97.06 71 ILE A N 1
ATOM 585 C CA . ILE A 1 71 ? 3.484 -1.31 -8.953 1 97.06 71 ILE A CA 1
ATOM 586 C C . ILE A 1 71 ? 4.203 -2.654 -9.047 1 97.06 71 ILE A C 1
ATOM 588 O O . ILE A 1 71 ? 3.846 -3.504 -9.859 1 97.06 71 ILE A O 1
ATOM 592 N N . GLN A 1 72 ? 5.156 -2.826 -8.25 1 97.5 72 GLN A N 1
ATOM 593 C CA . GLN A 1 72 ? 5.922 -4.07 -8.258 1 97.5 72 GLN A CA 1
ATOM 594 C C . GLN A 1 72 ? 5.051 -5.254 -7.852 1 97.5 72 GLN A C 1
ATOM 596 O O . GLN A 1 72 ? 5.184 -6.348 -8.406 1 97.5 72 GLN A O 1
ATOM 601 N N . THR A 1 73 ? 4.25 -5.039 -6.863 1 98.5 73 THR A N 1
ATOM 602 C CA . THR A 1 73 ? 3.332 -6.082 -6.418 1 98.5 73 THR A CA 1
ATOM 603 C C . THR A 1 73 ? 2.383 -6.48 -7.543 1 98.5 73 THR A C 1
ATOM 605 O O . THR A 1 73 ? 2.129 -7.668 -7.758 1 98.5 73 THR A O 1
ATOM 608 N N . THR A 1 74 ? 1.83 -5.496 -8.281 1 97.75 74 THR A N 1
ATOM 609 C CA . THR A 1 74 ? 0.95 -5.777 -9.414 1 97.75 74 THR A CA 1
ATOM 610 C C . THR A 1 74 ? 1.674 -6.605 -10.469 1 97.75 74 THR A C 1
ATOM 612 O O . THR A 1 74 ? 1.117 -7.57 -11 1 97.75 74 THR A O 1
ATOM 615 N N . HIS A 1 75 ? 2.855 -6.234 -10.781 1 97.75 75 HIS A N 1
ATOM 616 C CA . HIS A 1 75 ? 3.648 -6.973 -11.758 1 97.75 75 HIS A CA 1
ATOM 617 C C . HIS A 1 75 ? 3.914 -8.398 -11.289 1 97.75 75 HIS A C 1
ATOM 619 O O . HIS A 1 75 ? 3.832 -9.344 -12.078 1 97.75 75 HIS A O 1
ATOM 625 N N . TYR A 1 76 ? 4.344 -8.547 -10.062 1 98.5 76 TYR A N 1
ATOM 626 C CA . TYR A 1 76 ? 4.633 -9.859 -9.5 1 98.5 76 TYR A CA 1
ATOM 627 C C . TYR A 1 76 ? 3.41 -10.766 -9.578 1 98.5 76 TYR A C 1
ATOM 629 O O . TYR A 1 76 ? 3.52 -11.938 -9.945 1 98.5 76 TYR A O 1
ATOM 637 N N . ILE A 1 77 ? 2.262 -10.266 -9.25 1 98.31 77 ILE A N 1
ATOM 638 C CA . ILE A 1 77 ? 1.02 -11.031 -9.312 1 98.31 77 ILE A CA 1
ATOM 639 C C . ILE A 1 77 ? 0.741 -11.445 -10.758 1 98.31 77 ILE A C 1
ATOM 641 O O . ILE A 1 77 ? 0.361 -12.586 -11.023 1 98.31 77 ILE A O 1
ATOM 645 N N . MET A 1 78 ? 0.915 -10.492 -11.68 1 97.62 78 MET A N 1
ATOM 646 C CA . MET A 1 78 ? 0.699 -10.797 -13.094 1 97.62 78 MET A CA 1
ATOM 647 C C . MET A 1 78 ? 1.647 -11.898 -13.555 1 97.62 78 MET A C 1
ATOM 649 O O . MET A 1 78 ? 1.267 -12.758 -14.352 1 97.62 78 MET A O 1
ATOM 653 N N . GLN A 1 79 ? 2.857 -11.922 -13.094 1 97.69 79 GLN A N 1
ATOM 654 C CA . GLN A 1 79 ? 3.832 -12.953 -13.414 1 97.69 79 GLN A CA 1
ATOM 655 C C . GLN A 1 79 ? 3.387 -14.312 -12.883 1 97.69 79 GLN A C 1
ATOM 657 O O . GLN A 1 79 ? 3.488 -15.32 -13.586 1 97.69 79 GLN A O 1
ATOM 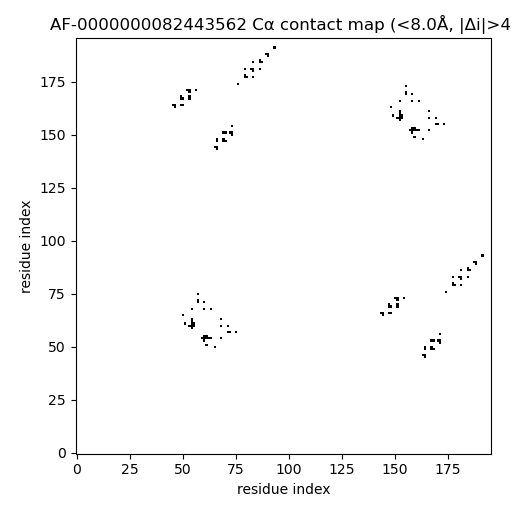662 N N . LEU A 1 80 ? 2.961 -14.359 -11.672 1 96.75 80 LEU A N 1
ATOM 663 C CA . LEU A 1 80 ? 2.5 -15.609 -11.07 1 96.75 80 LEU A CA 1
ATOM 664 C C . LEU A 1 80 ? 1.291 -16.156 -11.82 1 96.75 80 LEU A C 1
ATOM 666 O O . LEU A 1 80 ? 1.204 -17.359 -12.07 1 96.75 80 LEU A O 1
ATOM 670 N N . ARG A 1 81 ? 0.393 -15.273 -12.227 1 96.81 81 ARG A N 1
ATOM 671 C CA . ARG A 1 81 ? -0.78 -15.688 -12.984 1 96.81 81 ARG A CA 1
ATOM 672 C C . ARG A 1 81 ? -0.381 -16.234 -14.352 1 96.81 81 ARG A C 1
ATOM 674 O O . ARG A 1 81 ? -0.963 -17.203 -14.836 1 96.81 81 ARG A O 1
ATOM 681 N N . SER A 1 82 ? 0.465 -15.555 -14.953 1 97.5 82 SER A N 1
ATOM 682 C CA . SER A 1 82 ? 0.962 -16.031 -16.234 1 97.5 82 SER A CA 1
ATOM 683 C C . SER A 1 82 ? 1.601 -17.406 -16.109 1 97.5 82 SER A C 1
ATOM 685 O O . SER A 1 82 ? 1.4 -18.281 -16.953 1 97.5 82 SER A O 1
ATOM 687 N N . GLN A 1 83 ? 2.375 -17.578 -15.078 1 95.69 83 GLN A N 1
ATOM 688 C CA . GLN A 1 83 ? 3 -18.875 -14.805 1 95.69 83 GLN A CA 1
ATOM 689 C C . GLN A 1 83 ? 1.948 -19.953 -14.57 1 95.69 83 GLN A C 1
ATOM 691 O O . GLN A 1 83 ? 2.09 -21.078 -15.047 1 95.69 83 GLN A O 1
ATOM 696 N N . LEU A 1 84 ? 0.947 -19.672 -13.859 1 96.06 84 LEU A N 1
ATOM 697 C CA . LEU A 1 84 ? -0.153 -20.609 -13.602 1 96.06 84 LEU A CA 1
ATOM 698 C C . LEU A 1 84 ? -0.834 -21.016 -14.898 1 96.06 84 LEU A C 1
ATOM 700 O O . LEU A 1 84 ? -1.133 -22.188 -15.102 1 96.06 84 LEU A O 1
ATOM 704 N N . CYS A 1 85 ? -0.991 -20.062 -15.766 1 95.75 85 CYS A N 1
ATOM 705 C CA . CYS A 1 85 ? -1.63 -20.328 -17.047 1 95.75 85 CYS A CA 1
ATOM 706 C C . CYS A 1 85 ? -0.795 -21.297 -17.891 1 95.75 85 CYS A C 1
ATOM 708 O O . CYS A 1 85 ? -1.333 -22.219 -18.5 1 95.75 85 CYS A O 1
ATOM 710 N N . VAL A 1 86 ? 0.38 -21.172 -17.906 1 94.44 86 VAL A N 1
ATOM 711 C CA . VAL A 1 86 ? 1.282 -22.016 -18.672 1 94.44 86 VAL A CA 1
ATOM 712 C C . VAL A 1 86 ? 1.271 -23.438 -18.109 1 94.44 86 VAL A C 1
ATOM 714 O O . VAL A 1 86 ? 1.146 -24.406 -18.859 1 94.44 86 VAL A O 1
ATOM 717 N N . LEU A 1 87 ? 1.369 -23.516 -16.812 1 93.69 87 LEU A N 1
ATOM 718 C CA . LEU A 1 87 ? 1.405 -24.812 -16.172 1 93.69 87 LEU A CA 1
ATOM 719 C C . LEU A 1 87 ? 0.093 -25.562 -16.375 1 93.69 87 LEU A C 1
ATOM 721 O O . LEU A 1 87 ? 0.096 -26.781 -16.641 1 93.69 87 LEU A O 1
ATOM 725 N N . GLU A 1 88 ? -0.955 -24.828 -16.281 1 92.94 88 GLU A N 1
ATOM 726 C CA . GLU A 1 88 ? -2.266 -25.422 -16.516 1 92.94 88 GLU A CA 1
ATOM 727 C C . GLU A 1 88 ? -2.391 -25.922 -17.953 1 92.94 88 GLU A C 1
ATOM 729 O O . GLU A 1 88 ? -2.959 -26.984 -18.203 1 92.94 88 GLU A O 1
ATOM 734 N N . SER A 1 89 ? -1.886 -25.219 -18.859 1 93.31 89 SER A N 1
ATOM 735 C CA . SER A 1 89 ? -1.908 -25.609 -20.266 1 93.31 89 SER A CA 1
ATOM 736 C C . SER A 1 89 ? -1.07 -26.859 -20.5 1 93.31 89 SER A C 1
ATOM 738 O O . SER A 1 89 ? -1.462 -27.734 -21.281 1 93.31 89 SER A O 1
ATOM 740 N N . LEU A 1 90 ? 0.03 -27 -19.906 1 90.19 90 LEU A N 1
ATOM 741 C CA . LEU A 1 90 ? 0.908 -28.156 -20.031 1 90.19 90 LEU A CA 1
ATOM 742 C C . LEU A 1 90 ? 0.24 -29.406 -19.469 1 90.19 90 LEU A C 1
ATOM 744 O O . LEU A 1 90 ? 0.35 -30.484 -20.047 1 90.19 90 LEU A O 1
ATOM 748 N N . LEU A 1 91 ? -0.444 -29.25 -18.422 1 90.25 91 LEU A N 1
ATOM 749 C CA . LEU A 1 91 ? -1.141 -30.375 -17.797 1 90.25 91 LEU A CA 1
ATOM 750 C C . LEU A 1 91 ? -2.273 -30.875 -18.688 1 90.25 91 LEU A C 1
ATOM 752 O O . LEU A 1 91 ? -2.504 -32.062 -18.797 1 90.25 91 LEU A O 1
ATOM 756 N N . LYS A 1 92 ? -2.936 -29.953 -19.281 1 90.44 92 LYS A N 1
ATOM 757 C CA . LYS A 1 92 ? -4.02 -30.312 -20.188 1 90.44 92 LYS A CA 1
ATOM 758 C C . LYS A 1 92 ? -3.488 -31.047 -21.406 1 90.44 92 LYS A C 1
ATOM 760 O O . LYS A 1 92 ? -4.117 -32 -21.891 1 90.44 92 LYS A O 1
ATOM 765 N N . LEU A 1 93 ? -2.365 -30.75 -21.922 1 87.75 93 LEU A N 1
ATOM 766 C CA . LEU A 1 93 ? -1.739 -31.406 -23.062 1 87.75 93 LEU A CA 1
ATOM 767 C C . LEU A 1 93 ? -1.319 -32.844 -22.719 1 87.75 93 LEU A C 1
ATOM 769 O O . LEU A 1 93 ? -1.446 -33.75 -23.547 1 87.75 93 LEU A O 1
ATOM 773 N N . HIS A 1 94 ? -0.937 -33.031 -21.547 1 84.12 94 HIS A N 1
ATOM 774 C CA . HIS A 1 94 ? -0.521 -34.375 -21.109 1 84.12 94 HIS A CA 1
ATOM 775 C C . HIS A 1 94 ? -1.724 -35.281 -20.891 1 84.12 94 HIS A C 1
ATOM 777 O O . HIS A 1 94 ? -1.64 -36.5 -21.109 1 84.12 94 HIS A O 1
ATOM 783 N N . ASP A 1 95 ? -2.697 -34.75 -20.438 1 80.81 95 ASP A N 1
ATOM 784 C CA . ASP A 1 95 ? -3.904 -35.531 -20.203 1 80.81 95 ASP A CA 1
ATOM 785 C C . ASP A 1 95 ? -4.527 -35.969 -21.516 1 80.81 95 ASP A C 1
ATOM 787 O O . ASP A 1 95 ? -5.043 -37.094 -21.625 1 80.81 95 ASP A O 1
ATOM 791 N N . ASP A 1 96 ? -4.492 -35.125 -22.453 1 79.94 96 ASP A N 1
ATOM 792 C CA . ASP A 1 96 ? -5.043 -35.469 -23.75 1 79.94 96 ASP A CA 1
ATOM 793 C C . ASP A 1 96 ? -4.164 -36.5 -24.453 1 79.94 96 ASP A C 1
ATOM 795 O O . ASP A 1 96 ? -4.648 -37.281 -25.297 1 79.94 96 ASP A O 1
ATOM 799 N N . THR A 1 97 ? -2.965 -36.5 -24.172 1 68.5 97 THR A N 1
ATOM 800 C CA . THR A 1 97 ? -2.049 -37.406 -24.828 1 68.5 97 THR A CA 1
ATOM 801 C C . THR A 1 97 ? -2.07 -38.781 -24.156 1 68.5 97 THR A C 1
ATOM 803 O O . THR A 1 97 ? -1.717 -39.781 -24.766 1 68.5 97 THR A O 1
ATOM 806 N N . GLN A 1 98 ? -2.592 -38.938 -22.969 1 53.28 98 GLN A N 1
ATOM 807 C CA . GLN A 1 98 ? -2.781 -40.281 -22.391 1 53.28 98 GLN A CA 1
ATOM 808 C C . GLN A 1 98 ? -4.203 -40.781 -22.625 1 53.28 98 GLN A C 1
ATOM 810 O O . GLN A 1 98 ? -5.16 -40 -22.547 1 53.28 98 GLN A O 1
ATOM 815 N N . MET B 1 1 ? 21.203 87 -4.902 1 33.25 1 MET B N 1
ATOM 816 C CA . MET B 1 1 ? 20.453 86.438 -3.795 1 33.25 1 MET B CA 1
ATOM 817 C C . MET B 1 1 ? 19.781 85.125 -4.223 1 33.25 1 MET B C 1
ATOM 819 O O . MET B 1 1 ? 18.828 85.188 -5.008 1 33.25 1 MET B O 1
ATOM 823 N N . GLY B 1 2 ? 20.609 84.125 -4.539 1 39.22 2 GLY B N 1
ATOM 824 C CA . GLY B 1 2 ? 20.312 82.812 -5.07 1 39.22 2 GLY B CA 1
ATOM 825 C C . GLY B 1 2 ? 19.5 81.938 -4.121 1 39.22 2 GLY B C 1
ATOM 826 O O . GLY B 1 2 ? 19.828 81.812 -2.939 1 39.22 2 GLY B O 1
ATOM 827 N N . PHE B 1 3 ? 18.125 81.938 -4.262 1 45.56 3 PHE B N 1
ATOM 828 C CA . PHE B 1 3 ? 17.094 81.188 -3.549 1 45.56 3 PHE B CA 1
ATOM 829 C C . PHE B 1 3 ? 17.391 79.688 -3.584 1 45.56 3 PHE B C 1
ATOM 831 O O . PHE B 1 3 ? 17.297 79.062 -4.637 1 45.56 3 PHE B O 1
ATOM 838 N N . PHE B 1 4 ? 18.406 79.188 -2.795 1 49.31 4 PHE B N 1
ATOM 839 C CA . PHE B 1 4 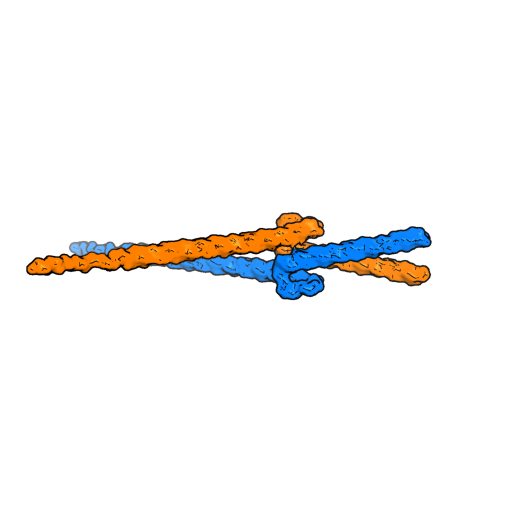? 18.609 77.75 -2.562 1 49.31 4 PHE B CA 1
ATOM 840 C C . PHE B 1 4 ? 17.391 77.125 -1.888 1 49.31 4 PHE B C 1
ATOM 842 O O . PHE B 1 4 ? 17.094 77.438 -0.732 1 49.31 4 PHE B O 1
ATOM 849 N N . GLY B 1 5 ? 16.281 77 -2.648 1 44.5 5 GLY B N 1
ATOM 850 C CA . GLY B 1 5 ? 15.172 76.188 -2.133 1 44.5 5 GLY B CA 1
ATOM 851 C C . GLY B 1 5 ? 15.594 74.875 -1.604 1 44.5 5 GLY B C 1
ATOM 852 O O . GLY B 1 5 ? 16.594 74.25 -2.061 1 44.5 5 GLY B O 1
ATOM 853 N N . PRO B 1 6 ? 15.328 74.562 -0.265 1 49.25 6 PRO B N 1
ATOM 854 C CA . PRO B 1 6 ? 15.641 73.312 0.406 1 49.25 6 PRO B CA 1
ATOM 855 C C . PRO B 1 6 ? 15.016 72.125 -0.288 1 49.25 6 PRO B C 1
ATOM 857 O O . PRO B 1 6 ? 13.852 72.188 -0.709 1 49.25 6 PRO B O 1
ATOM 860 N N . PHE B 1 7 ? 15.789 71.312 -1.012 1 45.16 7 PHE B N 1
ATOM 861 C CA . PHE B 1 7 ? 15.43 70 -1.572 1 45.16 7 PHE B CA 1
ATOM 862 C C . PHE B 1 7 ? 14.898 69.062 -0.488 1 45.16 7 PHE B C 1
ATOM 864 O O . PHE B 1 7 ? 15.656 68.625 0.366 1 45.16 7 PHE B O 1
ATOM 871 N N . ILE B 1 8 ? 13.672 69.312 0.054 1 49.66 8 ILE B N 1
ATOM 872 C CA . ILE B 1 8 ? 13.031 68.312 0.908 1 49.66 8 ILE B CA 1
ATOM 873 C C . ILE B 1 8 ? 12.859 67 0.138 1 49.66 8 ILE B C 1
ATOM 875 O O . ILE B 1 8 ? 11.922 66.875 -0.642 1 49.66 8 ILE B O 1
ATOM 879 N N . ASN B 1 9 ? 13.758 66.562 -0.569 1 40.38 9 ASN B N 1
ATOM 880 C CA . ASN B 1 9 ? 13.625 65.375 -1.464 1 40.38 9 ASN B CA 1
ATOM 881 C C . ASN B 1 9 ? 13.016 64.188 -0.748 1 40.38 9 ASN B C 1
ATOM 883 O O . ASN B 1 9 ? 12 63.656 -1.187 1 40.38 9 ASN B O 1
ATOM 887 N N . VAL B 1 10 ? 13.805 62.938 -0.638 1 46.5 10 VAL B N 1
ATOM 888 C CA . VAL B 1 10 ? 13.836 61.594 -1.153 1 46.5 10 VAL B CA 1
ATOM 889 C C . VAL B 1 10 ? 13.32 60.625 -0.086 1 46.5 10 VAL B C 1
ATOM 891 O O . VAL B 1 10 ? 13.445 59.406 -0.232 1 46.5 10 VAL B O 1
ATOM 894 N N . THR B 1 11 ? 12.883 61.156 1.072 1 51.44 11 THR B N 1
ATOM 895 C CA . THR B 1 11 ? 12.734 60.062 2.021 1 51.44 11 THR B CA 1
ATOM 896 C C . THR B 1 11 ? 11.445 59.281 1.756 1 51.44 11 THR B C 1
ATOM 898 O O . THR B 1 11 ? 11.156 58.281 2.43 1 51.44 11 THR B O 1
ATOM 901 N N . TYR B 1 12 ? 10.539 59.844 1.033 1 51.19 12 TYR B N 1
ATOM 902 C CA . TYR B 1 12 ? 9.273 59.156 0.867 1 51.19 12 TYR B CA 1
ATOM 903 C C . TYR B 1 12 ? 9.461 57.875 0.057 1 51.19 12 TYR B C 1
ATOM 905 O O . TYR B 1 12 ? 8.57 57.031 0.02 1 51.19 12 TYR B O 1
ATOM 913 N N . CYS B 1 13 ? 10.43 57.938 -0.738 1 53.47 13 CYS B N 1
ATOM 914 C CA . CYS B 1 13 ? 10.547 56.844 -1.691 1 53.47 13 CYS B CA 1
ATOM 915 C C . CYS B 1 13 ? 10.992 55.562 -0.999 1 53.47 13 CYS B C 1
ATOM 917 O O . CYS B 1 13 ? 10.734 54.438 -1.488 1 53.47 13 CYS B O 1
ATOM 919 N N . SER B 1 14 ? 11.586 55.75 0.188 1 59.94 14 SER B N 1
ATOM 920 C CA . SER B 1 14 ? 12.195 54.562 0.762 1 59.94 14 SER B CA 1
ATOM 921 C C . SER B 1 14 ? 11.141 53.656 1.396 1 59.94 14 SER B C 1
ATOM 923 O O . SER B 1 14 ? 11.211 52.438 1.268 1 59.94 14 SER B O 1
ATOM 925 N N . LYS B 1 15 ? 10.133 54.312 1.929 1 64.38 15 LYS B N 1
ATOM 926 C CA . LYS B 1 15 ? 9.133 53.5 2.623 1 64.38 15 LYS B CA 1
ATOM 927 C C . LYS B 1 15 ? 8.258 52.719 1.634 1 64.38 15 LYS B C 1
ATOM 929 O O . LYS B 1 15 ? 7.898 51.562 1.878 1 64.38 15 LYS B O 1
ATOM 934 N N . ASN B 1 16 ? 7.941 53.375 0.427 1 68.5 16 ASN B N 1
ATOM 935 C CA . ASN B 1 16 ? 7.125 52.719 -0.588 1 68.5 16 ASN B CA 1
ATOM 936 C C . ASN B 1 16 ? 7.859 51.562 -1.216 1 68.5 16 ASN B C 1
ATOM 938 O O . ASN B 1 16 ? 7.246 50.531 -1.542 1 68.5 16 ASN B O 1
ATOM 942 N N . ASP B 1 17 ? 9.203 51.719 -1.256 1 71.31 17 ASP B N 1
ATOM 943 C CA . ASP B 1 17 ? 10.016 50.656 -1.83 1 71.31 17 ASP B CA 1
ATOM 944 C C . ASP B 1 17 ? 10.078 49.438 -0.894 1 71.31 17 ASP B C 1
ATOM 946 O O . ASP B 1 17 ? 10.047 48.312 -1.345 1 71.31 17 ASP B O 1
ATOM 950 N N . GLU B 1 18 ? 10.125 49.812 0.464 1 77.06 18 GLU B N 1
ATOM 951 C CA . GLU B 1 18 ? 10.164 48.719 1.436 1 77.06 18 GLU B CA 1
ATOM 952 C C . GLU B 1 18 ? 8.836 47.969 1.479 1 77.06 18 GLU B C 1
ATOM 954 O O . GLU B 1 18 ? 8.812 46.75 1.594 1 77.06 18 GLU B O 1
ATOM 959 N N . ILE B 1 19 ? 7.785 48.75 1.386 1 76.19 19 ILE B N 1
ATOM 960 C CA . ILE B 1 19 ? 6.457 48.156 1.373 1 76.19 19 ILE B CA 1
ATOM 961 C C . ILE B 1 19 ? 6.285 47.312 0.114 1 76.19 19 ILE B C 1
ATOM 963 O O . ILE B 1 19 ? 5.723 46.219 0.166 1 76.19 19 ILE B O 1
ATOM 967 N N . SER B 1 20 ? 6.816 47.906 -0.946 1 75.38 20 SER B N 1
ATOM 968 C CA . SER B 1 20 ? 6.738 47.188 -2.217 1 75.38 20 SER B CA 1
ATOM 969 C C . SER B 1 20 ? 7.555 45.906 -2.182 1 75.38 20 SER B C 1
ATOM 971 O O . SER B 1 20 ? 7.105 44.875 -2.668 1 75.38 20 SER B O 1
ATOM 973 N N . LYS B 1 21 ? 8.766 45.938 -1.582 1 77.88 21 LYS B N 1
ATOM 974 C CA . LYS B 1 21 ? 9.617 44.781 -1.454 1 77.88 21 LYS B CA 1
ATOM 975 C C . LYS B 1 21 ? 8.961 43.719 -0.568 1 77.88 21 LYS B C 1
ATOM 977 O O . LYS B 1 21 ? 9 42.531 -0.882 1 77.88 21 LYS B O 1
ATOM 982 N N . ASN B 1 22 ? 8.312 44.125 0.51 1 81.25 22 ASN B N 1
ATOM 983 C CA . ASN B 1 22 ? 7.629 43.188 1.419 1 81.25 22 ASN B CA 1
ATOM 984 C C . ASN B 1 22 ? 6.414 42.562 0.758 1 81.25 22 ASN B C 1
ATOM 986 O O . ASN B 1 22 ? 6.152 41.375 0.949 1 81.25 22 ASN B O 1
ATOM 990 N N . CYS B 1 23 ? 5.734 43.5 -0.052 1 82.12 23 CYS B N 1
ATOM 991 C CA . CYS B 1 23 ? 4.594 42.969 -0.796 1 82.12 23 CYS B CA 1
ATOM 992 C C . CYS B 1 23 ? 5.039 41.906 -1.798 1 82.12 23 CYS B C 1
ATOM 994 O O . CYS B 1 23 ? 4.363 40.875 -1.974 1 82.12 23 CYS B O 1
ATOM 996 N N . GLY B 1 24 ? 6.129 42.25 -2.443 1 80.5 24 GLY B N 1
ATOM 997 C CA . GLY B 1 24 ? 6.703 41.312 -3.389 1 80.5 24 GLY B CA 1
ATOM 998 C C . GLY B 1 24 ? 7.105 40 -2.748 1 80.5 24 GLY B C 1
ATOM 999 O O . GLY B 1 24 ? 6.852 38.906 -3.307 1 80.5 24 GLY B O 1
ATOM 1000 N N . LEU B 1 25 ? 7.699 40.062 -1.485 1 87.12 25 LEU B N 1
ATOM 1001 C CA . LEU B 1 25 ? 8.148 38.906 -0.756 1 87.12 25 LEU B CA 1
ATOM 1002 C C . LEU B 1 25 ? 6.961 38.031 -0.327 1 87.12 25 LEU B C 1
ATOM 1004 O O . LEU B 1 25 ? 7.023 36.812 -0.389 1 87.12 25 LEU B O 1
ATOM 1008 N N . ILE B 1 26 ? 5.906 38.719 0.1 1 86 26 ILE B N 1
ATOM 1009 C CA . ILE B 1 26 ? 4.703 38 0.546 1 86 26 ILE B CA 1
ATOM 1010 C C . ILE B 1 26 ? 4.074 37.25 -0.628 1 86 26 ILE B C 1
ATOM 1012 O O . ILE B 1 26 ? 3.664 36.125 -0.489 1 86 26 ILE B O 1
ATOM 1016 N N . THR B 1 27 ? 4.094 37.938 -1.811 1 86.75 27 THR B N 1
ATOM 1017 C CA . THR B 1 27 ? 3.523 37.344 -3.014 1 86.75 27 THR B CA 1
ATOM 1018 C C . THR B 1 27 ? 4.328 36.125 -3.443 1 86.75 27 THR B C 1
ATOM 1020 O O . THR B 1 27 ? 3.754 35.094 -3.863 1 86.75 27 THR B O 1
ATOM 1023 N N . LEU B 1 28 ? 5.672 36.25 -3.344 1 89.06 28 LEU B N 1
ATOM 1024 C CA . LEU B 1 28 ? 6.547 35.156 -3.707 1 89.06 28 LEU B CA 1
ATOM 1025 C C . LEU B 1 28 ? 6.34 33.969 -2.771 1 89.06 28 LEU B C 1
ATOM 1027 O O . LEU B 1 28 ? 6.281 32.812 -3.219 1 89.06 28 LEU B O 1
ATOM 1031 N N . LYS B 1 29 ? 6.223 34.281 -1.542 1 88.25 29 LYS B N 1
ATOM 1032 C CA . LYS B 1 29 ? 6 33.25 -0.547 1 88.25 29 LYS B CA 1
ATOM 1033 C C . LYS B 1 29 ? 4.656 32.562 -0.767 1 88.25 29 LYS B C 1
ATOM 1035 O O . LYS B 1 29 ? 4.555 31.328 -0.645 1 88.25 29 LYS B O 1
ATOM 1040 N N . ARG B 1 30 ? 3.707 33.375 -1.137 1 90.12 30 ARG B N 1
ATOM 1041 C CA . ARG B 1 30 ? 2.383 32.812 -1.412 1 90.12 30 ARG B CA 1
ATOM 1042 C C . ARG B 1 30 ? 2.406 31.922 -2.648 1 90.12 30 ARG B C 1
ATOM 1044 O O . ARG B 1 30 ? 1.767 30.875 -2.672 1 90.12 30 ARG B O 1
ATOM 1051 N N . SER B 1 31 ? 3.104 32.344 -3.686 1 90.56 31 SER B N 1
ATOM 1052 C CA . SER B 1 31 ? 3.234 31.578 -4.918 1 90.56 31 SER B CA 1
ATOM 1053 C C . SER B 1 31 ? 3.943 30.25 -4.668 1 90.56 31 SER B C 1
ATOM 1055 O O . SER B 1 31 ? 3.541 29.219 -5.199 1 90.56 31 SER B O 1
ATOM 1057 N N . GLU B 1 32 ? 4.98 30.266 -3.842 1 94.56 32 GLU B N 1
ATOM 1058 C CA . GLU B 1 32 ? 5.723 29.062 -3.496 1 94.56 32 GLU B CA 1
ATOM 1059 C C . GLU B 1 32 ? 4.852 28.078 -2.721 1 94.56 32 GLU B C 1
ATOM 1061 O O . GLU B 1 32 ? 4.898 26.859 -2.965 1 94.56 32 GLU B O 1
ATOM 1066 N N . ARG B 1 33 ? 4.059 28.578 -1.813 1 95.25 33 ARG B N 1
ATOM 1067 C CA . ARG B 1 33 ? 3.152 27.75 -1.036 1 95.25 33 ARG B CA 1
ATOM 1068 C C . ARG B 1 33 ? 2.15 27.031 -1.941 1 95.25 33 ARG B C 1
ATOM 1070 O O . ARG B 1 33 ? 1.839 25.859 -1.731 1 95.25 33 ARG B O 1
ATOM 1077 N N . LYS B 1 34 ? 1.69 27.844 -2.902 1 95.44 34 LYS B N 1
ATOM 1078 C CA . LYS B 1 34 ? 0.745 27.25 -3.85 1 95.44 34 LYS B CA 1
ATOM 1079 C C . LYS B 1 34 ? 1.397 26.141 -4.656 1 95.44 34 LYS B C 1
ATOM 1081 O O . LYS B 1 34 ? 0.774 25.109 -4.914 1 95.44 34 LYS B O 1
ATOM 1086 N N . ARG B 1 35 ? 2.598 26.281 -5.004 1 97.19 35 ARG B N 1
ATOM 1087 C CA . ARG B 1 35 ? 3.352 25.297 -5.773 1 97.19 35 ARG B CA 1
ATOM 1088 C C . ARG B 1 35 ? 3.574 24.016 -4.965 1 97.19 35 ARG B C 1
ATOM 1090 O O . ARG B 1 35 ? 3.391 22.922 -5.477 1 97.19 35 ARG B O 1
ATOM 1097 N N . ILE B 1 36 ? 3.912 24.141 -3.74 1 98 36 ILE B N 1
ATOM 1098 C CA . ILE B 1 36 ? 4.145 23 -2.857 1 98 36 ILE B CA 1
ATOM 1099 C C . ILE B 1 36 ? 2.85 22.203 -2.684 1 98 36 ILE B C 1
ATOM 1101 O O . ILE B 1 36 ? 2.85 20.984 -2.771 1 98 36 ILE B O 1
ATOM 1105 N N . LYS B 1 37 ? 1.784 22.906 -2.516 1 97.69 37 LYS B N 1
ATOM 1106 C CA . LYS B 1 37 ? 0.486 22.25 -2.357 1 97.69 37 LYS B CA 1
ATOM 1107 C C . LYS B 1 37 ? 0.124 21.438 -3.596 1 97.69 37 LYS B C 1
ATOM 1109 O O . LYS B 1 37 ? -0.371 20.312 -3.486 1 97.69 37 LYS B O 1
ATOM 1114 N N . ARG B 1 38 ? 0.379 22 -4.691 1 98.12 38 ARG B N 1
ATOM 1115 C CA . ARG B 1 38 ? 0.078 21.328 -5.949 1 98.12 38 ARG B CA 1
ATOM 1116 C C . ARG B 1 38 ? 0.923 20.078 -6.113 1 98.12 38 ARG B C 1
ATOM 1118 O O . ARG B 1 38 ? 0.427 19.047 -6.57 1 98.12 38 ARG B O 1
ATOM 1125 N N . ARG B 1 39 ? 2.191 20.141 -5.773 1 97.5 39 ARG B N 1
ATOM 1126 C CA . ARG B 1 39 ? 3.088 18.984 -5.867 1 97.5 39 ARG B CA 1
ATOM 1127 C C . ARG B 1 39 ? 2.635 17.859 -4.941 1 97.5 39 ARG B C 1
ATOM 1129 O O . ARG B 1 39 ? 2.643 16.688 -5.328 1 97.5 39 ARG B O 1
ATOM 1136 N N . ARG B 1 40 ? 2.229 18.203 -3.795 1 97.12 40 ARG B N 1
ATOM 1137 C CA . ARG B 1 40 ? 1.75 17.219 -2.828 1 97.12 40 ARG B CA 1
ATOM 1138 C C . ARG B 1 40 ? 0.468 16.547 -3.312 1 97.12 40 ARG B C 1
ATOM 1140 O O . ARG B 1 40 ? 0.29 15.344 -3.15 1 97.12 40 ARG B O 1
ATOM 1147 N N . ARG B 1 41 ? -0.373 17.375 -3.934 1 97.62 41 ARG B N 1
ATOM 1148 C CA . ARG B 1 41 ? -1.62 16.859 -4.48 1 97.62 41 ARG B CA 1
ATOM 1149 C C . ARG B 1 41 ? -1.351 15.867 -5.613 1 97.62 41 ARG B C 1
ATOM 1151 O O . ARG B 1 41 ? -1.984 14.812 -5.691 1 97.62 41 ARG B O 1
ATOM 1158 N N . ARG B 1 42 ? -0.473 16.234 -6.418 1 97.25 42 ARG B N 1
ATOM 1159 C CA . ARG B 1 42 ? -0.121 15.375 -7.539 1 97.25 42 ARG B CA 1
ATOM 1160 C C . ARG B 1 42 ? 0.454 14.047 -7.051 1 97.25 42 ARG B C 1
ATOM 1162 O O . ARG B 1 42 ? 0.135 12.984 -7.594 1 97.25 42 ARG B O 1
ATOM 1169 N N . ARG B 1 43 ? 1.299 14.109 -6.113 1 96.06 43 ARG B N 1
ATOM 1170 C CA . ARG B 1 43 ? 1.875 12.898 -5.539 1 96.06 43 ARG B CA 1
ATOM 1171 C C . ARG B 1 43 ? 0.791 12 -4.953 1 96.06 43 ARG B C 1
ATOM 1173 O O . ARG B 1 43 ? 0.804 10.789 -5.152 1 96.06 43 ARG B O 1
ATOM 1180 N N . ARG B 1 44 ? -0.093 12.531 -4.273 1 96.38 44 ARG B N 1
ATOM 1181 C CA . ARG B 1 44 ? -1.191 11.781 -3.674 1 96.38 44 ARG B CA 1
ATOM 1182 C C . ARG B 1 44 ? -2.064 11.141 -4.746 1 96.38 44 ARG B C 1
ATOM 1184 O O . ARG B 1 44 ? -2.498 9.992 -4.594 1 96.38 44 ARG B O 1
ATOM 1191 N N . MET B 1 45 ? -2.287 11.898 -5.781 1 96 45 MET B N 1
ATOM 1192 C CA . MET B 1 45 ? -3.102 11.375 -6.879 1 96 45 MET B CA 1
ATOM 1193 C C . MET B 1 45 ? -2.424 10.18 -7.539 1 96 45 MET B C 1
ATOM 1195 O O . MET B 1 45 ? -3.08 9.188 -7.855 1 96 45 MET B O 1
ATOM 1199 N N . ARG B 1 46 ? -1.173 10.328 -7.758 1 95.44 46 ARG B N 1
ATOM 1200 C CA . ARG B 1 46 ? -0.416 9.234 -8.359 1 95.44 46 ARG B CA 1
ATOM 1201 C C . ARG B 1 46 ? -0.416 8.008 -7.461 1 95.44 46 ARG B C 1
ATOM 1203 O O . ARG B 1 46 ? -0.548 6.879 -7.941 1 95.44 46 ARG B O 1
ATOM 1210 N N . LEU B 1 47 ? -0.225 8.203 -6.258 1 96.06 47 LEU B N 1
ATOM 1211 C CA . LEU B 1 47 ? -0.241 7.109 -5.297 1 96.06 47 LEU B CA 1
ATOM 1212 C C . LEU B 1 47 ? -1.609 6.438 -5.262 1 96.06 47 LEU B C 1
ATOM 1214 O O . LEU B 1 47 ? -1.702 5.207 -5.234 1 96.06 47 LEU B O 1
ATOM 1218 N N . SER B 1 48 ? -2.584 7.266 -5.238 1 96.44 48 SER B N 1
ATOM 1219 C CA . SER B 1 48 ? -3.953 6.758 -5.23 1 96.44 48 SER B CA 1
ATOM 1220 C C . SER B 1 48 ? -4.23 5.906 -6.465 1 96.44 48 SER B C 1
ATOM 1222 O O . SER B 1 48 ? -4.922 4.891 -6.379 1 96.44 48 SER B O 1
ATOM 1224 N N . GLU B 1 49 ? -3.775 6.391 -7.57 1 96.62 49 GLU B N 1
ATOM 1225 C CA . GLU B 1 49 ? -3.936 5.637 -8.812 1 96.62 49 GLU B CA 1
ATOM 1226 C C . GLU B 1 49 ? -3.293 4.258 -8.711 1 96.62 49 GLU B C 1
ATOM 1228 O O . GLU B 1 49 ? -3.844 3.271 -9.203 1 96.62 49 GLU B O 1
ATOM 1233 N N . LYS B 1 50 ? -2.158 4.168 -8.125 1 96.94 50 LYS B N 1
ATOM 1234 C CA . LYS B 1 50 ? -1.441 2.906 -7.973 1 96.94 50 LYS B CA 1
ATOM 1235 C C . LYS B 1 50 ? -2.184 1.963 -7.031 1 96.94 50 LYS B C 1
ATOM 1237 O O . LYS B 1 50 ? -2.207 0.75 -7.25 1 96.94 50 LYS B O 1
ATOM 1242 N N . PHE B 1 51 ? -2.752 2.465 -6.039 1 97.25 51 PHE B N 1
ATOM 1243 C CA . PHE B 1 51 ? -3.588 1.67 -5.148 1 97.25 51 PHE B CA 1
ATOM 1244 C C . PHE B 1 51 ? -4.816 1.148 -5.879 1 97.25 51 PHE B C 1
ATOM 1246 O O . PHE B 1 51 ? -5.203 -0.01 -5.711 1 97.25 51 PHE B O 1
ATOM 1253 N N . ASP B 1 52 ? -5.363 1.987 -6.688 1 97.5 52 ASP B N 1
ATOM 1254 C CA . ASP B 1 52 ? -6.539 1.592 -7.457 1 97.5 52 ASP B CA 1
ATOM 1255 C C . ASP B 1 52 ? -6.219 0.433 -8.398 1 97.5 52 ASP B C 1
ATOM 1257 O O . ASP B 1 52 ? -7.031 -0.476 -8.57 1 97.5 52 ASP B O 1
ATOM 1261 N N . ARG B 1 53 ? -5.098 0.46 -9.047 1 96.75 53 ARG B N 1
ATOM 1262 C CA . ARG B 1 53 ? -4.668 -0.615 -9.938 1 96.75 53 ARG B CA 1
ATOM 1263 C C . ARG B 1 53 ? -4.527 -1.93 -9.18 1 96.75 53 ARG B C 1
ATOM 1265 O O . ARG B 1 53 ? -4.945 -2.982 -9.664 1 96.75 53 ARG B O 1
ATOM 1272 N N . LEU B 1 54 ? -3.957 -1.753 -7.984 1 97.81 54 LEU B N 1
ATOM 1273 C CA . LEU B 1 54 ? -3.783 -2.947 -7.168 1 97.81 54 LEU B CA 1
ATOM 1274 C C . LEU B 1 54 ? -5.129 -3.473 -6.676 1 97.81 54 LEU B C 1
ATOM 1276 O O . LEU B 1 54 ? -5.363 -4.684 -6.668 1 97.81 54 LEU B O 1
ATOM 1280 N N . GLN B 1 55 ? -5.957 -2.568 -6.32 1 97.94 55 GLN B N 1
ATOM 1281 C CA . GLN B 1 55 ? -7.277 -2.959 -5.844 1 97.94 55 GLN B CA 1
ATOM 1282 C C . GLN B 1 55 ? -8.055 -3.693 -6.934 1 97.94 55 GLN B C 1
ATOM 1284 O O . GLN B 1 55 ? -8.781 -4.652 -6.648 1 97.94 55 GLN B O 1
ATOM 1289 N N . LYS B 1 56 ? -7.934 -3.295 -8.117 1 96.88 56 LYS B N 1
ATOM 1290 C CA . LYS B 1 56 ? -8.641 -3.91 -9.234 1 96.88 56 LYS B CA 1
ATOM 1291 C C . LYS B 1 56 ? -8.086 -5.301 -9.531 1 96.88 56 LYS B C 1
ATOM 1293 O O . LYS B 1 56 ? -8.805 -6.168 -10.031 1 96.88 56 LYS B O 1
ATOM 1298 N N . LEU B 1 57 ? -6.887 -5.457 -9.227 1 96.75 57 LEU B N 1
ATOM 1299 C CA . LEU B 1 57 ? -6.227 -6.723 -9.516 1 96.75 57 LEU B CA 1
ATOM 1300 C C . LEU B 1 57 ? -6.578 -7.777 -8.477 1 96.75 57 LEU B C 1
ATOM 1302 O O . LEU B 1 57 ? -6.633 -8.969 -8.781 1 96.75 57 LEU B O 1
ATOM 1306 N N . ILE B 1 58 ? -6.75 -7.383 -7.262 1 97.31 58 ILE B N 1
ATOM 1307 C CA . ILE B 1 58 ? -7.012 -8.289 -6.148 1 97.31 58 ILE B CA 1
ATOM 1308 C C . ILE B 1 58 ? -8.5 -8.609 -6.082 1 97.31 58 ILE B C 1
ATOM 1310 O O . ILE B 1 58 ? -9.336 -7.703 -5.977 1 97.31 58 ILE B O 1
ATOM 1314 N N . PRO B 1 59 ? -8.797 -9.891 -6.074 1 94.88 59 PRO B N 1
ATOM 1315 C CA . PRO B 1 59 ? -10.211 -10.234 -5.918 1 94.88 59 PRO B CA 1
ATOM 1316 C C . PRO B 1 59 ? -10.812 -9.695 -4.621 1 94.88 59 PRO B C 1
ATOM 1318 O O . PRO B 1 59 ? -10.32 -10.016 -3.531 1 94.88 59 PRO B O 1
ATOM 1321 N N . GLY B 1 60 ? -11.82 -8.93 -4.699 1 94.62 60 GLY B N 1
ATOM 1322 C CA . GLY B 1 60 ? -12.461 -8.352 -3.527 1 94.62 60 GLY B CA 1
ATOM 1323 C C . GLY B 1 60 ? -11.711 -7.164 -2.959 1 94.62 60 GLY B C 1
ATOM 1324 O O . GLY B 1 60 ? -11.914 -6.789 -1.803 1 94.62 60 GLY B O 1
ATOM 1325 N N . GLY B 1 61 ? -10.844 -6.629 -3.725 1 96.44 61 GLY B N 1
ATOM 1326 C CA . GLY B 1 61 ? -9.969 -5.582 -3.213 1 96.44 61 GLY B CA 1
ATOM 1327 C C . GLY B 1 61 ? -10.586 -4.195 -3.307 1 96.44 61 GLY B C 1
ATOM 1328 O O . GLY B 1 61 ? -10.133 -3.266 -2.637 1 96.44 61 GLY B O 1
ATOM 1329 N N . GLN B 1 62 ? -11.641 -4.074 -4.047 1 96 62 GLN B N 1
ATOM 1330 C CA . GLN B 1 62 ? -12.219 -2.76 -4.305 1 96 62 GLN B CA 1
ATOM 1331 C C . GLN B 1 62 ? -12.742 -2.123 -3.021 1 96 62 GLN B C 1
ATOM 1333 O O . GLN B 1 62 ? -13.445 -2.771 -2.242 1 96 62 GLN B O 1
ATOM 1338 N N . GLY B 1 63 ? -12.297 -0.907 -2.807 1 94.12 63 GLY B N 1
ATOM 1339 C CA . GLY B 1 63 ? -12.805 -0.132 -1.687 1 94.12 63 GLY B CA 1
ATOM 1340 C C . GLY B 1 63 ? -12.094 -0.426 -0.382 1 94.12 63 GLY B C 1
ATOM 1341 O O . GLY B 1 63 ? -12.375 0.194 0.644 1 94.12 63 GLY B O 1
ATOM 1342 N N . LEU B 1 64 ? -11.148 -1.318 -0.383 1 94.75 64 LEU B N 1
ATOM 1343 C CA . LEU B 1 64 ? -10.398 -1.658 0.821 1 94.75 64 LEU B CA 1
ATOM 1344 C C . LEU B 1 64 ? -9.414 -0.549 1.181 1 94.75 64 LEU B C 1
ATOM 1346 O O . LEU B 1 64 ? -8.812 0.068 0.296 1 94.75 64 LEU B O 1
ATOM 1350 N N . GLU B 1 65 ? -9.234 -0.426 2.451 1 94 65 GLU B N 1
ATOM 1351 C CA . GLU B 1 65 ? -8.203 0.501 2.924 1 94 65 GLU B CA 1
ATOM 1352 C C . GLU B 1 65 ? -6.812 -0.103 2.789 1 94 65 GLU B C 1
ATOM 1354 O O . GLU B 1 65 ? -6.668 -1.317 2.635 1 94 65 GLU B O 1
ATOM 1359 N N . SER B 1 66 ? -5.863 0.82 2.881 1 94.56 66 SER B N 1
ATOM 1360 C CA . SER B 1 66 ? -4.488 0.422 2.598 1 94.56 66 SER B CA 1
ATOM 1361 C C . SER B 1 66 ? -4.062 -0.751 3.473 1 94.56 66 SER B C 1
ATOM 1363 O O . SER B 1 66 ? -3.4 -1.677 2.998 1 94.56 66 SER B O 1
ATOM 1365 N N . ASP B 1 67 ? -4.367 -0.721 4.754 1 94.31 67 ASP B N 1
ATOM 1366 C CA . ASP B 1 67 ? -3.963 -1.784 5.668 1 94.31 67 ASP B CA 1
ATOM 1367 C C . ASP B 1 67 ? -4.594 -3.117 5.273 1 94.31 67 ASP B C 1
ATOM 1369 O O . ASP B 1 67 ? -3.904 -4.133 5.176 1 94.31 67 ASP B O 1
ATOM 1373 N N . GLN B 1 68 ? -5.828 -3.168 5.031 1 96.75 68 GLN B N 1
ATOM 1374 C CA . GLN B 1 68 ? -6.531 -4.371 4.609 1 96.75 68 GLN B CA 1
ATOM 1375 C C . GLN B 1 68 ? -6.062 -4.828 3.229 1 96.75 68 GLN B C 1
ATOM 1377 O O . GLN B 1 68 ? -5.938 -6.027 2.977 1 96.75 68 GLN B O 1
ATOM 1382 N N . LEU B 1 69 ? -5.805 -3.818 2.354 1 97.69 69 LEU B N 1
ATOM 1383 C CA . LEU B 1 69 ? -5.344 -4.145 1.007 1 97.69 69 LEU B CA 1
ATOM 1384 C C . LEU B 1 69 ? -4.008 -4.875 1.05 1 97.69 69 LEU B C 1
ATOM 1386 O O . LEU B 1 69 ? -3.809 -5.859 0.332 1 97.69 69 LEU B O 1
ATOM 1390 N N . MET B 1 70 ? -3.131 -4.516 1.88 1 97.5 70 MET B N 1
ATOM 1391 C CA . MET B 1 70 ? -1.824 -5.156 1.991 1 97.5 70 MET B CA 1
ATOM 1392 C C . MET B 1 70 ? -1.963 -6.594 2.482 1 97.5 70 MET B C 1
ATOM 1394 O O . MET B 1 70 ? -1.316 -7.5 1.954 1 97.5 70 MET B O 1
ATOM 1398 N N . ILE B 1 71 ? -2.811 -6.742 3.463 1 97.06 71 ILE B N 1
ATOM 1399 C CA . ILE B 1 71 ? -3.018 -8.07 4.027 1 97.06 71 ILE B CA 1
ATOM 1400 C C . ILE B 1 71 ? -3.658 -8.977 2.982 1 97.06 71 ILE B C 1
ATOM 1402 O O . ILE B 1 71 ? -3.229 -10.117 2.795 1 97.06 71 ILE B O 1
ATOM 1406 N N . GLN B 1 72 ? -4.633 -8.5 2.332 1 97.5 72 GLN B N 1
ATOM 1407 C CA . GLN B 1 72 ? -5.32 -9.289 1.315 1 97.5 72 GLN B CA 1
ATOM 1408 C C . GLN B 1 72 ? -4.395 -9.617 0.151 1 97.5 72 GLN B C 1
ATOM 1410 O O . GLN B 1 72 ? -4.441 -10.727 -0.396 1 97.5 72 GLN B O 1
ATOM 1415 N N . THR B 1 73 ? -3.633 -8.641 -0.25 1 98.5 73 THR B N 1
ATOM 1416 C CA . THR B 1 73 ? -2.668 -8.852 -1.323 1 98.5 73 THR B CA 1
ATOM 1417 C C . THR B 1 73 ? -1.665 -9.938 -0.944 1 98.5 73 THR B C 1
ATOM 1419 O O . THR B 1 73 ? -1.34 -10.805 -1.761 1 98.5 73 THR B O 1
ATOM 1422 N N . THR B 1 74 ? -1.145 -9.93 0.3 1 97.81 74 THR B N 1
ATOM 1423 C CA . THR B 1 74 ? -0.217 -10.945 0.776 1 97.81 74 THR B CA 1
ATOM 1424 C C . THR B 1 74 ? -0.859 -12.328 0.722 1 97.81 74 THR B C 1
ATOM 1426 O O . THR B 1 74 ? -0.232 -13.297 0.279 1 97.81 74 THR B O 1
ATOM 1429 N N . HIS B 1 75 ? -2.057 -12.422 1.167 1 97.75 75 HIS B N 1
ATOM 1430 C CA . HIS B 1 75 ? -2.775 -13.695 1.136 1 97.75 75 HIS B CA 1
ATOM 1431 C C . HIS B 1 75 ? -2.967 -14.188 -0.295 1 97.75 75 HIS B C 1
ATOM 1433 O O . HIS B 1 75 ? -2.807 -15.375 -0.575 1 97.75 75 HIS B O 1
ATOM 1439 N N . TYR B 1 76 ? -3.428 -13.312 -1.15 1 98.5 76 TYR B N 1
ATOM 1440 C CA . TYR B 1 76 ? -3.652 -13.664 -2.549 1 98.5 76 TYR B CA 1
ATOM 1441 C C . TYR B 1 76 ? -2.375 -14.188 -3.189 1 98.5 76 TYR B C 1
ATOM 1443 O O . TYR B 1 76 ? -2.402 -15.195 -3.908 1 98.5 76 TYR B O 1
ATOM 1451 N N . ILE B 1 77 ? -1.27 -13.547 -2.955 1 98.25 77 ILE B N 1
ATOM 1452 C CA . ILE B 1 77 ? 0.018 -13.984 -3.488 1 98.25 77 ILE B CA 1
ATOM 1453 C C . ILE B 1 77 ? 0.361 -15.367 -2.949 1 98.25 77 ILE B C 1
ATOM 1455 O O . ILE B 1 77 ? 0.818 -16.234 -3.695 1 98.25 77 ILE B O 1
ATOM 1459 N N . MET B 1 78 ? 0.158 -15.562 -1.634 1 97.62 78 MET B N 1
ATOM 1460 C CA . MET B 1 78 ? 0.431 -16.859 -1.035 1 97.62 78 MET B CA 1
ATOM 1461 C C . MET B 1 78 ? -0.437 -17.953 -1.668 1 97.62 78 MET B C 1
ATOM 1463 O O . MET B 1 78 ? 0.017 -19.078 -1.869 1 97.62 78 MET B O 1
ATOM 1467 N N . GLN B 1 79 ? -1.647 -17.672 -1.998 1 97.69 79 GLN B N 1
ATOM 1468 C CA . GLN B 1 79 ? -2.549 -18.594 -2.664 1 97.69 79 GLN B CA 1
ATOM 1469 C C . GLN B 1 79 ? -2.037 -18.953 -4.059 1 97.69 79 GLN B C 1
ATOM 1471 O O . GLN B 1 79 ? -2.061 -20.125 -4.453 1 97.69 79 GLN B O 1
ATOM 1476 N N . LEU B 1 80 ? -1.652 -17.984 -4.805 1 96.69 80 LEU B N 1
ATOM 1477 C CA . LEU B 1 80 ? -1.133 -18.219 -6.145 1 96.69 80 LEU B CA 1
ATOM 1478 C C . LEU B 1 80 ? 0.126 -19.078 -6.098 1 96.69 80 LEU B C 1
ATOM 1480 O O . LEU B 1 80 ? 0.29 -19.984 -6.914 1 96.69 80 LEU B O 1
ATOM 1484 N N . ARG B 1 81 ? 0.972 -18.812 -5.133 1 96.88 81 ARG B N 1
ATOM 1485 C CA . ARG B 1 81 ? 2.188 -19.609 -4.969 1 96.88 81 ARG B CA 1
ATOM 1486 C C . ARG B 1 81 ? 1.855 -21.047 -4.602 1 96.88 81 ARG B C 1
ATOM 1488 O O . ARG B 1 81 ? 2.502 -21.984 -5.082 1 96.88 81 ARG B O 1
ATOM 1495 N N . SER B 1 82 ? 0.991 -21.172 -3.734 1 97.56 82 SER B N 1
ATOM 1496 C CA . SER B 1 82 ? 0.556 -22.516 -3.365 1 97.56 82 SER B CA 1
ATOM 1497 C C . SER B 1 82 ? -0.004 -23.266 -4.57 1 97.56 82 SER B C 1
ATOM 1499 O O . SER B 1 82 ? 0.272 -24.453 -4.75 1 97.56 82 SER B O 1
ATOM 1501 N N . GLN B 1 83 ? -0.791 -22.578 -5.336 1 95.69 83 GLN B N 1
ATOM 1502 C CA . GLN B 1 83 ? -1.345 -23.172 -6.551 1 95.69 83 GLN B CA 1
ATOM 1503 C C . GLN B 1 83 ? -0.238 -23.562 -7.527 1 95.69 83 GLN B C 1
ATOM 1505 O O . GLN B 1 83 ? -0.3 -24.641 -8.141 1 95.69 83 GLN B O 1
ATOM 1510 N N . LEU B 1 84 ? 0.728 -22.781 -7.699 1 96 84 LEU B N 1
ATOM 1511 C CA . LEU B 1 84 ? 1.872 -23.062 -8.562 1 96 84 LEU B CA 1
ATOM 1512 C C . LEU B 1 84 ? 2.613 -24.312 -8.086 1 96 84 LEU B C 1
ATOM 1514 O O . LEU B 1 84 ? 2.99 -25.156 -8.898 1 96 84 LEU B O 1
ATOM 1518 N N . CYS B 1 85 ? 2.727 -24.422 -6.805 1 95.88 85 CYS B N 1
ATOM 1519 C CA . CYS B 1 85 ? 3.41 -25.562 -6.223 1 95.88 85 CYS B CA 1
ATOM 1520 C C . CYS B 1 85 ? 2.652 -26.859 -6.512 1 95.88 85 CYS B C 1
ATOM 1522 O O . CYS B 1 85 ? 3.256 -27.875 -6.867 1 95.88 85 CYS B O 1
ATOM 1524 N N . VAL B 1 86 ? 1.473 -26.859 -6.445 1 94.56 86 VAL B N 1
ATOM 1525 C CA . VAL B 1 86 ? 0.64 -28.031 -6.688 1 94.56 86 VAL B CA 1
ATOM 1526 C C . VAL B 1 86 ? 0.72 -28.438 -8.156 1 94.56 86 VAL B C 1
ATOM 1528 O O . VAL B 1 86 ? 0.921 -29.609 -8.484 1 94.56 86 VAL B O 1
ATOM 1531 N N . LEU B 1 87 ? 0.595 -27.453 -9.008 1 93.62 87 LEU B N 1
ATOM 1532 C CA . LEU B 1 87 ? 0.619 -27.734 -10.445 1 93.62 87 LEU B CA 1
ATOM 1533 C C . LEU B 1 87 ? 1.977 -28.281 -10.867 1 93.62 87 LEU B C 1
ATOM 1535 O O . LEU B 1 87 ? 2.049 -29.203 -11.672 1 93.62 87 LEU B O 1
ATOM 1539 N N . GLU B 1 88 ? 2.977 -27.688 -10.297 1 92.94 88 GLU B N 1
ATOM 1540 C CA . GLU B 1 88 ? 4.324 -28.172 -10.586 1 92.94 88 GLU B CA 1
ATOM 1541 C C . GLU B 1 88 ? 4.512 -29.609 -10.117 1 92.94 88 GLU B C 1
ATOM 1543 O O . GLU B 1 88 ? 5.148 -30.406 -10.797 1 92.94 88 GLU B O 1
ATOM 1548 N N . SER B 1 89 ? 3.986 -29.938 -9.031 1 93.31 89 SER B N 1
ATOM 1549 C CA . SER B 1 89 ? 4.062 -31.297 -8.492 1 93.31 89 SER B CA 1
ATOM 1550 C C . SER B 1 89 ? 3.301 -32.281 -9.375 1 93.31 89 SER B C 1
ATOM 1552 O O . SER B 1 89 ? 3.754 -33.406 -9.594 1 93.31 89 SER B O 1
ATOM 1554 N N . LEU B 1 90 ? 2.197 -31.938 -9.875 1 90.38 90 LEU B N 1
ATOM 1555 C CA . LEU B 1 90 ? 1.387 -32.781 -10.75 1 90.38 90 LEU B CA 1
ATOM 1556 C C . LEU B 1 90 ? 2.107 -33.062 -12.062 1 90.38 90 LEU B C 1
ATOM 1558 O O . LEU B 1 90 ? 2.074 -34.188 -12.578 1 90.38 90 LEU B O 1
ATOM 1562 N N . LEU B 1 91 ? 2.756 -32.062 -12.555 1 90.31 91 LEU B N 1
ATOM 1563 C CA . LEU B 1 91 ? 3.496 -32.219 -13.805 1 90.31 91 LEU B CA 1
ATOM 1564 C C . LEU B 1 91 ? 4.676 -33.156 -13.625 1 90.31 91 LEU B C 1
ATOM 1566 O O . LEU B 1 91 ? 4.977 -33.969 -14.523 1 90.31 91 LEU B O 1
ATOM 1570 N N . LYS B 1 92 ? 5.305 -33.062 -12.531 1 90.5 92 LYS B N 1
ATOM 1571 C CA . LYS B 1 92 ? 6.438 -33.938 -12.242 1 90.5 92 LYS B CA 1
ATOM 1572 C C . LYS B 1 92 ? 5.98 -35.375 -12.109 1 90.5 92 LYS B C 1
ATOM 1574 O O . LYS B 1 92 ? 6.68 -36.312 -12.547 1 90.5 92 LYS B O 1
ATOM 1579 N N . LEU B 1 93 ? 4.848 -35.688 -11.594 1 88.12 93 LEU B N 1
ATOM 1580 C CA . LEU B 1 93 ? 4.297 -37.031 -11.438 1 88.12 93 LEU B CA 1
ATOM 1581 C C . LEU B 1 93 ? 3.943 -37.625 -12.789 1 88.12 93 LEU B C 1
ATOM 1583 O O . LEU B 1 93 ? 4.145 -38.812 -13.016 1 88.12 93 LEU B O 1
ATOM 1587 N N . HIS B 1 94 ? 3.537 -36.844 -13.68 1 84.38 94 HIS B N 1
ATOM 1588 C CA . HIS B 1 94 ? 3.182 -37.312 -15.016 1 84.38 94 HIS B CA 1
ATOM 1589 C C . HIS B 1 94 ? 4.426 -37.594 -15.836 1 84.38 94 HIS B C 1
ATOM 1591 O O . HIS B 1 94 ? 4.414 -38.531 -16.672 1 84.38 94 HIS B O 1
ATOM 1597 N N . ASP B 1 95 ? 5.355 -36.875 -15.664 1 81.12 95 ASP B N 1
ATOM 1598 C CA . ASP B 1 95 ? 6.598 -37.094 -16.391 1 81.12 95 ASP B CA 1
ATOM 1599 C C . ASP B 1 95 ? 7.281 -38.375 -15.945 1 81.12 95 ASP B C 1
ATOM 1601 O O . ASP B 1 95 ? 7.859 -39.094 -16.766 1 81.12 95 ASP B O 1
ATOM 1605 N N . ASP B 1 96 ? 7.238 -38.594 -14.695 1 79.81 96 ASP B N 1
ATOM 1606 C CA . ASP B 1 96 ? 7.844 -39.812 -14.18 1 79.81 96 ASP B CA 1
ATOM 1607 C C . ASP B 1 96 ? 7.047 -41.062 -14.602 1 79.81 96 ASP B C 1
ATOM 1609 O O . ASP B 1 96 ? 7.594 -42.156 -14.695 1 79.81 96 ASP B O 1
ATOM 1613 N N . THR B 1 97 ? 5.836 -40.875 -14.82 1 68.62 97 THR B N 1
ATOM 1614 C CA . THR B 1 97 ? 4.996 -42.031 -15.18 1 68.62 97 THR B CA 1
ATOM 1615 C C . THR B 1 97 ? 5.078 -42.312 -16.672 1 68.62 97 THR B C 1
ATOM 1617 O O . THR B 1 97 ? 4.844 -43.438 -17.125 1 68.62 97 THR B O 1
ATOM 1620 N N . GLN B 1 98 ? 5.57 -41.438 -17.5 1 53.28 98 GLN B N 1
ATOM 1621 C CA . GLN B 1 98 ? 5.816 -41.75 -18.906 1 53.28 98 GLN B CA 1
ATOM 1622 C C . GLN B 1 98 ? 7.27 -42.156 -19.125 1 53.28 98 GLN B C 1
ATOM 1624 O O . GLN B 1 98 ? 8.18 -41.562 -18.547 1 53.28 98 GLN B O 1
#

Foldseek 3Di:
DDPPDDPPPDDVVVVVVVVVVVVVVVVVVVVVVVVVVVVVVVVVVVVVVVQCVLQVVQVVSPPDDPVVSVVSSVVVVVVVVVVVVVVVVVVVVVVVVD/DDPPPPCPDDPVPVVVVVVVVVVVVVVVVVVVVVVVVVVVVVVVVVVVVVQVVLQVVQVVSPPDDPVVSVVSSVVVVVVVVVVVVVVVVVVVVVVVVD

Nearest PDB structures (foldseek):
  5j2l-assembly1_B  TM=5.304E-01  e=8.344E+00  synthetic construct
  5j2l-assembly1_B  TM=5.302E-01  e=9.230E+00  synthetic construct